Protein AF-A0A9P6JGY7-F1 (afdb_monomer_lite)

Foldseek 3Di:
DLLLLLLVLLLVLQCCVLQVCCCVPVLFHQDPLLVVLLVVLVVQLSVCVVVKPFDDDPDDDDDPVLLSNVLSNVLSVLLSVLLVVQLCCCCPVVVLPRDHPPDPDDQQSNLSSLLSSLLSSQLSLLLSLLSSDQAASVVDDIDVVSVCSSVVSSVVSLCCQCVDDPRHRHDPSVSSVVSNVSSVVSSNVSSVVSNVSSVPDDLVVVCVVDPDVVSVVVVVVVVVVVVVVVVVVVVVVVVVVVVVVVVVVVVVVVVVVVVVVVPVPDPVVVVVVVVVVPDDDDDDDDDDDDDDDDDDDDDDDDDDDDDDDDDDDDDDDDDD

Secondary structure (DSSP, 8-state):
-HHHHHHHHHHHHHHHHHHHHHHHHH-----HHHHHHHHHHHHHHHHHGGG--PPPPSSPPP--HHHHHHHHHHHHHHHHHHHHHHHHHHHHTT------TT----GGGTHHHHHHHHHHHHHHHHHHHHHT-SS-GGGSPPPHHHHHHHHHHHHHHHHHHHH--SSS----HHHHHHHHHHHHHHHHHHHHHHHHHHHH--HHHHHHHS--HHHHHHHHHHHHHHHHHHHHHHHHHHHHHHHHHHHHHHHHHHHHHHHHHTSSTTTHHHHHHHHTTS------------------------------------------

InterPro domains:
  IPR023298 P-type ATPase, transmembrane domain superfamily [SSF81665] (1-200)

Structure (mmCIF, N/CA/C/O backbone):
data_AF-A0A9P6JGY7-F1
#
_entry.id   AF-A0A9P6JGY7-F1
#
loop_
_atom_site.group_PDB
_atom_site.id
_atom_site.type_symbol
_atom_site.label_atom_id
_atom_site.label_alt_id
_atom_site.label_comp_id
_atom_site.label_asym_id
_atom_site.label_entity_id
_atom_site.label_seq_id
_atom_site.pdbx_PDB_ins_code
_atom_site.Cartn_x
_atom_site.Cartn_y
_atom_site.Cartn_z
_atom_site.occupancy
_atom_site.B_iso_or_equiv
_atom_site.auth_seq_id
_atom_site.auth_comp_id
_atom_site.auth_asym_id
_atom_site.auth_atom_id
_atom_site.pdbx_PDB_model_num
ATOM 1 N N . MET A 1 1 ? -3.546 9.947 14.043 1.00 80.12 1 MET A N 1
ATOM 2 C CA . MET A 1 1 ? -2.435 9.091 14.537 1.00 80.12 1 MET A CA 1
ATOM 3 C C . MET A 1 1 ? -2.611 7.597 14.271 1.00 80.12 1 MET A C 1
ATOM 5 O O . MET A 1 1 ? -1.693 6.989 13.738 1.00 80.12 1 MET A O 1
ATOM 9 N N . ARG A 1 2 ? -3.752 6.976 14.610 1.00 85.06 2 ARG A N 1
ATOM 10 C CA . ARG A 1 2 ? -3.951 5.526 14.411 1.00 85.06 2 ARG A CA 1
ATOM 11 C C . ARG A 1 2 ? -3.796 5.082 12.949 1.00 85.06 2 ARG A C 1
ATOM 13 O O . ARG A 1 2 ? -3.061 4.136 12.692 1.00 85.06 2 ARG A O 1
ATOM 20 N N . SER A 1 3 ? -4.442 5.777 12.015 1.00 86.06 3 SER A N 1
ATOM 21 C CA . SER A 1 3 ? -4.369 5.481 10.576 1.00 86.06 3 SER A CA 1
ATOM 22 C C . SER A 1 3 ? -2.951 5.636 10.021 1.00 86.06 3 SER A C 1
ATOM 24 O O . SER A 1 3 ? -2.454 4.749 9.336 1.00 86.06 3 SER A O 1
ATOM 26 N N . TYR A 1 4 ? -2.253 6.705 10.425 1.00 88.88 4 TYR A N 1
ATOM 27 C CA . TYR A 1 4 ? -0.839 6.925 10.109 1.00 88.88 4 TYR A CA 1
ATOM 28 C C . TYR A 1 4 ? 0.052 5.764 10.579 1.00 88.88 4 TYR A C 1
ATOM 30 O O . TYR A 1 4 ? 0.832 5.221 9.800 1.00 88.88 4 TYR A O 1
ATOM 38 N N . ALA A 1 5 ? -0.091 5.342 11.840 1.00 91.38 5 ALA A N 1
ATOM 39 C CA . ALA A 1 5 ? 0.681 4.226 12.380 1.00 91.38 5 ALA A CA 1
ATOM 40 C C . ALA A 1 5 ? 0.359 2.905 11.660 1.00 91.38 5 ALA A C 1
ATOM 42 O O . ALA A 1 5 ? 1.266 2.133 11.360 1.00 91.38 5 ALA A O 1
ATOM 43 N N . LEU A 1 6 ? -0.917 2.666 11.336 1.00 91.25 6 LEU A N 1
ATOM 44 C CA . LEU A 1 6 ? -1.338 1.483 10.589 1.00 91.25 6 LEU A CA 1
ATOM 45 C C . LEU A 1 6 ? -0.700 1.452 9.194 1.00 91.25 6 LEU A C 1
ATOM 47 O O . LEU A 1 6 ? -0.164 0.411 8.815 1.00 91.25 6 LEU A O 1
ATOM 51 N N . TYR A 1 7 ? -0.698 2.578 8.474 1.00 91.44 7 TYR A N 1
ATOM 52 C CA . TYR A 1 7 ? -0.028 2.729 7.180 1.00 91.44 7 TYR A CA 1
ATOM 53 C C . TYR A 1 7 ? 1.480 2.462 7.279 1.00 91.44 7 TYR A C 1
ATOM 55 O O . TYR A 1 7 ? 1.999 1.591 6.581 1.00 91.44 7 TYR A O 1
ATOM 63 N N . ARG A 1 8 ? 2.180 3.160 8.187 1.00 92.56 8 ARG A N 1
ATOM 64 C CA . ARG A 1 8 ? 3.643 3.062 8.324 1.00 92.56 8 ARG A CA 1
ATOM 65 C C . ARG A 1 8 ? 4.095 1.641 8.644 1.00 92.56 8 ARG A C 1
ATOM 67 O O . ARG A 1 8 ? 4.993 1.142 7.979 1.00 92.56 8 ARG A O 1
ATOM 74 N N . ILE A 1 9 ? 3.450 0.973 9.605 1.00 94.44 9 ILE A N 1
ATOM 75 C CA . ILE A 1 9 ? 3.804 -0.410 9.968 1.00 94.44 9 ILE A CA 1
ATOM 76 C C . ILE A 1 9 ? 3.476 -1.374 8.820 1.00 94.44 9 ILE A C 1
ATOM 78 O O . ILE A 1 9 ? 4.246 -2.287 8.552 1.00 94.44 9 ILE A O 1
ATOM 82 N N . THR A 1 10 ? 2.366 -1.169 8.105 1.00 94.88 10 THR A N 1
ATOM 83 C CA . THR A 1 10 ? 2.024 -2.001 6.936 1.00 94.88 10 THR A CA 1
ATOM 84 C C . THR A 1 10 ? 3.090 -1.886 5.845 1.00 94.88 10 THR A C 1
ATOM 86 O O . THR A 1 10 ? 3.546 -2.900 5.324 1.00 94.88 10 THR A O 1
ATOM 89 N N . SER A 1 11 ? 3.521 -0.660 5.527 1.00 93.00 11 SER A N 1
ATOM 90 C CA . SER A 1 11 ? 4.539 -0.393 4.504 1.00 93.00 11 SER A CA 1
ATOM 91 C C . SER A 1 11 ? 5.909 -0.965 4.884 1.00 93.00 11 SER A C 1
ATOM 93 O O . SER A 1 11 ? 6.561 -1.574 4.037 1.00 93.00 11 SER A O 1
ATOM 95 N N . THR A 1 12 ? 6.331 -0.854 6.149 1.00 95.00 12 THR A N 1
ATOM 96 C CA . THR A 1 12 ? 7.612 -1.432 6.589 1.00 95.00 12 THR A CA 1
ATOM 97 C C . THR A 1 12 ? 7.583 -2.954 6.579 1.00 95.00 12 THR A C 1
ATOM 99 O O . THR A 1 12 ? 8.507 -3.566 6.052 1.00 95.00 12 THR A O 1
ATOM 102 N N . VAL A 1 13 ? 6.516 -3.578 7.092 1.00 96.12 13 VAL A N 1
ATOM 103 C CA . VAL A 1 13 ? 6.332 -5.038 7.036 1.00 96.12 13 VAL A CA 1
ATOM 104 C C . VAL A 1 13 ? 6.363 -5.521 5.589 1.00 96.12 13 VAL A C 1
ATOM 106 O O . VAL A 1 13 ? 7.041 -6.499 5.283 1.00 96.12 13 VAL A O 1
ATOM 109 N N . HIS A 1 14 ? 5.678 -4.807 4.696 1.00 95.69 14 HIS A N 1
ATOM 110 C CA . HIS A 1 14 ? 5.667 -5.119 3.277 1.00 95.69 14 HIS A CA 1
ATOM 111 C C . HIS A 1 14 ? 7.080 -5.122 2.675 1.00 95.69 14 HIS A C 1
ATOM 113 O O . HIS A 1 14 ? 7.500 -6.138 2.120 1.00 95.69 14 HIS A O 1
ATOM 119 N N . PHE A 1 15 ? 7.825 -4.019 2.824 1.00 94.44 15 PHE A N 1
ATOM 120 C CA . PHE A 1 15 ? 9.169 -3.884 2.254 1.00 94.44 15 PHE A CA 1
ATOM 121 C C . PHE A 1 15 ? 10.133 -4.904 2.848 1.00 94.44 15 PHE A C 1
AT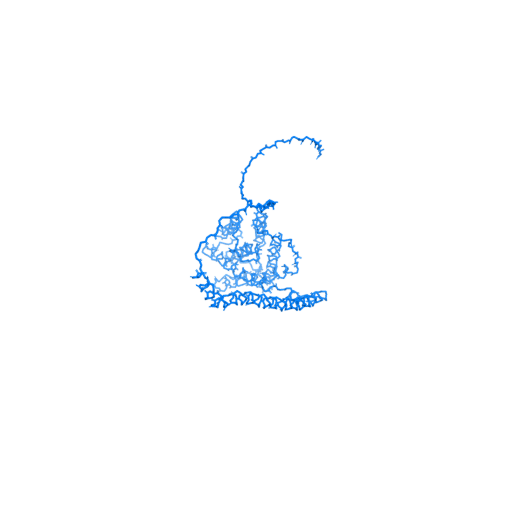OM 123 O O . PHE A 1 15 ? 10.831 -5.584 2.101 1.00 94.44 15 PHE A O 1
ATOM 130 N N . LEU A 1 16 ? 10.142 -5.056 4.174 1.00 96.19 16 LEU A N 1
ATOM 131 C CA . LEU A 1 16 ? 11.050 -5.979 4.847 1.00 96.19 16 LEU A CA 1
ATOM 132 C C . LEU A 1 16 ? 10.819 -7.418 4.391 1.00 96.19 16 LEU A C 1
ATOM 134 O O . LEU A 1 16 ? 11.767 -8.072 3.976 1.00 96.19 16 LEU A O 1
ATOM 138 N N . ILE A 1 17 ? 9.574 -7.905 4.419 1.00 97.31 17 ILE A N 1
ATOM 139 C CA . ILE A 1 17 ? 9.283 -9.298 4.057 1.00 97.31 17 ILE A CA 1
ATOM 140 C C . ILE A 1 17 ? 9.503 -9.526 2.559 1.00 97.31 17 ILE A C 1
ATOM 142 O O . ILE A 1 17 ? 10.088 -10.538 2.182 1.00 97.31 17 ILE A O 1
ATOM 146 N N . PHE A 1 18 ? 9.060 -8.598 1.702 1.00 96.69 18 PHE A N 1
ATOM 147 C CA . PHE A 1 18 ? 9.228 -8.738 0.257 1.00 96.69 18 PHE A CA 1
ATOM 148 C C . PHE A 1 18 ? 10.710 -8.783 -0.134 1.00 96.69 18 PHE A C 1
ATOM 150 O O . PHE A 1 18 ? 11.139 -9.746 -0.770 1.00 96.69 18 PHE A O 1
ATOM 157 N N . PHE A 1 19 ? 11.501 -7.788 0.287 1.00 95.12 19 PHE A N 1
ATOM 158 C CA . PHE A 1 19 ? 12.918 -7.724 -0.069 1.00 95.12 19 PHE A CA 1
ATOM 159 C C . PHE A 1 19 ? 13.733 -8.841 0.578 1.00 95.12 19 PHE A C 1
ATOM 161 O O . PHE A 1 19 ? 14.615 -9.393 -0.070 1.00 95.12 19 PHE A O 1
ATOM 168 N N . PHE A 1 20 ? 13.418 -9.224 1.817 1.00 96.00 20 PHE A N 1
ATOM 169 C CA . PHE A 1 20 ? 14.095 -10.340 2.472 1.00 96.00 20 PHE A CA 1
ATOM 170 C C . PHE A 1 20 ? 13.914 -11.648 1.693 1.00 96.00 20 PHE A C 1
ATOM 172 O O . PHE A 1 20 ? 14.893 -12.319 1.376 1.00 96.00 20 PHE A O 1
ATOM 179 N N . ILE A 1 21 ? 12.672 -11.994 1.339 1.00 96.38 21 ILE A N 1
ATOM 180 C CA . ILE A 1 21 ? 12.381 -13.245 0.631 1.00 96.38 21 ILE A CA 1
ATOM 181 C C . ILE A 1 21 ? 12.943 -13.212 -0.794 1.00 96.38 21 ILE A C 1
ATOM 183 O O . ILE A 1 21 ? 13.521 -14.204 -1.233 1.00 96.38 21 ILE A O 1
ATOM 187 N N . VAL A 1 22 ? 12.797 -12.100 -1.525 1.00 94.62 22 VAL A N 1
ATOM 188 C CA . VAL A 1 22 ? 13.234 -12.050 -2.930 1.00 94.62 22 VAL A CA 1
ATOM 189 C C . VAL A 1 22 ? 14.758 -12.122 -3.064 1.00 94.62 22 VAL A C 1
ATOM 191 O O . VAL A 1 22 ? 15.250 -12.831 -3.938 1.00 94.62 22 VAL A O 1
ATOM 194 N N . VAL A 1 23 ? 15.502 -11.494 -2.148 1.00 93.44 23 VAL A N 1
ATOM 195 C CA . VAL A 1 23 ? 16.967 -11.596 -2.112 1.00 93.44 23 VAL A CA 1
ATOM 196 C C . VAL A 1 23 ? 17.395 -13.005 -1.704 1.00 93.44 23 VAL A C 1
ATOM 198 O O . VAL A 1 23 ? 18.239 -13.597 -2.362 1.00 93.44 23 VAL A O 1
ATOM 201 N N . MET A 1 24 ? 16.790 -13.575 -0.657 1.00 94.50 24 MET A N 1
ATOM 202 C CA . MET A 1 24 ? 17.178 -14.899 -0.158 1.00 94.50 24 MET A CA 1
ATOM 203 C C . MET A 1 24 ? 16.903 -16.023 -1.169 1.00 94.50 24 MET A C 1
ATOM 205 O O . MET A 1 24 ? 17.704 -16.944 -1.292 1.00 94.50 24 MET A O 1
ATOM 209 N N . VAL A 1 25 ? 15.750 -15.989 -1.842 1.00 93.81 25 VAL A N 1
ATOM 210 C CA . VAL A 1 25 ? 15.282 -17.102 -2.686 1.00 93.81 25 VAL A CA 1
ATOM 211 C C . VAL A 1 25 ? 15.695 -16.933 -4.147 1.00 93.81 25 VAL A C 1
ATOM 213 O O . VAL A 1 25 ? 15.987 -17.928 -4.805 1.00 93.81 25 VAL A O 1
ATOM 216 N N . TYR A 1 26 ? 15.702 -15.701 -4.663 1.00 90.00 26 TYR A N 1
ATOM 217 C CA . TYR A 1 26 ? 15.915 -15.428 -6.089 1.00 90.00 26 TYR A CA 1
ATOM 218 C C . TYR A 1 26 ? 17.231 -14.704 -6.393 1.00 90.00 26 TYR A C 1
ATOM 220 O O . TYR A 1 26 ? 17.476 -14.412 -7.560 1.00 90.00 26 TYR A O 1
ATOM 228 N N . ASP A 1 27 ? 18.049 -14.392 -5.378 1.00 90.31 27 ASP A N 1
ATOM 229 C CA . ASP A 1 27 ? 19.274 -13.577 -5.501 1.00 90.31 27 ASP A CA 1
ATOM 230 C C . ASP A 1 27 ? 19.060 -12.299 -6.333 1.00 90.31 27 ASP A C 1
ATOM 232 O O . ASP A 1 27 ? 19.923 -11.831 -7.076 1.00 90.31 27 ASP A O 1
ATOM 236 N N . TRP A 1 28 ? 17.851 -11.743 -6.236 1.00 91.62 28 TRP A N 1
ATOM 237 C CA . TRP A 1 28 ? 17.433 -10.559 -6.967 1.00 91.62 28 TRP A CA 1
ATOM 238 C C . TRP A 1 28 ? 17.228 -9.417 -5.983 1.00 91.62 28 TRP A C 1
ATOM 240 O O . TRP A 1 28 ? 16.509 -9.554 -4.991 1.00 91.62 28 TRP A O 1
ATOM 250 N N . ALA A 1 29 ? 17.832 -8.269 -6.271 1.00 91.06 29 ALA A N 1
ATOM 251 C CA . ALA A 1 29 ? 17.716 -7.078 -5.446 1.00 91.06 29 ALA A CA 1
ATOM 252 C C . ALA A 1 29 ? 17.429 -5.854 -6.311 1.00 91.06 29 ALA A C 1
ATOM 254 O O . ALA A 1 29 ? 18.013 -5.675 -7.380 1.00 91.06 29 ALA A O 1
ATOM 255 N N . LEU A 1 30 ? 16.578 -4.956 -5.808 1.00 91.50 30 LEU A N 1
ATOM 256 C CA . LEU A 1 30 ? 16.459 -3.638 -6.418 1.00 91.50 30 LEU A CA 1
ATOM 257 C C . LEU A 1 30 ? 17.753 -2.836 -6.199 1.00 91.50 30 LEU A C 1
ATOM 259 O O . LEU A 1 30 ? 18.271 -2.804 -5.079 1.00 91.50 30 LEU A O 1
ATOM 263 N N . PRO A 1 31 ? 18.244 -2.116 -7.223 1.00 90.44 31 PRO A N 1
ATOM 264 C CA . PRO A 1 31 ? 19.369 -1.205 -7.074 1.00 90.44 31 PRO A CA 1
ATOM 265 C C . PRO A 1 31 ? 19.143 -0.189 -5.954 1.00 90.44 31 PRO A C 1
ATOM 267 O O . PRO A 1 31 ? 18.076 0.426 -5.870 1.00 90.44 31 PRO A O 1
ATOM 270 N N . ALA A 1 32 ? 20.190 0.093 -5.174 1.00 91.94 32 ALA A N 1
ATOM 271 C CA . ALA A 1 32 ? 20.137 1.060 -4.074 1.00 91.94 32 ALA A CA 1
ATOM 272 C C . ALA A 1 32 ? 19.596 2.438 -4.502 1.00 91.94 32 ALA A C 1
ATOM 274 O O . ALA A 1 32 ? 18.811 3.046 -3.782 1.00 91.94 32 ALA A O 1
ATOM 275 N N . ARG A 1 33 ? 19.935 2.902 -5.714 1.00 92.25 33 ARG A N 1
ATOM 276 C CA . ARG A 1 33 ? 19.411 4.158 -6.283 1.00 92.25 33 ARG A CA 1
ATOM 277 C C . ARG A 1 33 ? 17.876 4.193 -6.374 1.00 92.25 33 ARG A C 1
ATOM 279 O O . ARG A 1 33 ? 17.281 5.231 -6.108 1.00 92.25 33 ARG A O 1
ATOM 286 N N . LEU A 1 34 ? 17.236 3.068 -6.707 1.00 93.19 34 LEU A N 1
ATOM 287 C CA . LEU A 1 34 ? 15.774 2.968 -6.798 1.00 93.19 34 LEU A CA 1
ATOM 288 C C . LEU A 1 34 ? 15.145 2.868 -5.411 1.00 93.19 34 LEU A C 1
ATOM 290 O O . LEU A 1 34 ? 14.114 3.485 -5.166 1.00 93.19 34 LEU A O 1
ATOM 294 N N . LEU A 1 35 ? 15.793 2.159 -4.484 1.00 93.25 35 LEU A N 1
ATOM 295 C CA . LEU A 1 35 ? 15.357 2.099 -3.087 1.00 93.25 35 LEU A CA 1
ATOM 296 C C . LEU A 1 35 ? 15.378 3.484 -2.427 1.00 93.25 35 LEU A C 1
ATOM 298 O O . LEU A 1 35 ? 14.402 3.861 -1.786 1.00 93.25 35 LEU A O 1
ATOM 302 N N . ILE A 1 36 ? 16.437 4.275 -2.640 1.00 93.56 36 ILE A N 1
ATOM 303 C CA . ILE A 1 36 ? 16.519 5.663 -2.153 1.00 93.56 36 ILE A CA 1
ATOM 304 C C . ILE A 1 36 ? 15.363 6.496 -2.717 1.00 93.56 36 ILE A C 1
ATOM 306 O O . ILE A 1 36 ? 14.720 7.242 -1.980 1.00 93.56 36 ILE A O 1
ATOM 310 N N . LEU A 1 37 ? 15.055 6.335 -4.005 1.00 92.25 37 LEU A N 1
ATOM 311 C CA . LEU A 1 37 ? 13.959 7.056 -4.639 1.00 92.25 37 LEU A CA 1
ATOM 312 C C . LEU A 1 37 ? 12.589 6.666 -4.059 1.00 92.25 37 LEU A C 1
ATOM 314 O O . LEU A 1 37 ? 11.773 7.544 -3.784 1.00 92.25 37 LEU A O 1
ATOM 318 N N . ILE A 1 38 ? 12.355 5.374 -3.809 1.00 93.50 38 ILE A N 1
ATOM 319 C CA . ILE A 1 38 ? 11.149 4.898 -3.113 1.00 93.50 38 ILE A CA 1
ATOM 320 C C . ILE A 1 38 ? 11.063 5.526 -1.716 1.00 93.50 38 ILE A C 1
ATOM 322 O O . ILE A 1 38 ? 9.996 5.995 -1.328 1.00 93.50 38 ILE A O 1
ATOM 326 N N . CYS A 1 39 ? 12.170 5.575 -0.968 1.00 92.12 39 CYS A N 1
ATOM 327 C CA . CYS A 1 39 ? 12.202 6.183 0.363 1.00 92.12 39 CYS A CA 1
ATOM 328 C C . CYS A 1 39 ? 11.800 7.663 0.329 1.00 92.12 39 CYS A C 1
ATOM 330 O O . CYS A 1 39 ? 10.954 8.074 1.121 1.00 92.12 39 CYS A O 1
ATOM 332 N N . ILE A 1 40 ? 12.344 8.439 -0.614 1.00 92.25 40 ILE A N 1
ATOM 333 C CA . ILE A 1 40 ? 12.020 9.865 -0.771 1.00 92.25 40 ILE A CA 1
ATOM 334 C C . ILE A 1 40 ? 10.537 10.053 -1.121 1.00 92.25 40 ILE A C 1
ATOM 336 O O . ILE A 1 40 ? 9.851 10.862 -0.499 1.00 92.25 40 ILE A O 1
ATOM 340 N N . LEU A 1 41 ? 10.013 9.287 -2.084 1.00 89.56 41 LEU A N 1
ATOM 341 C CA . LEU A 1 41 ? 8.608 9.395 -2.497 1.00 89.56 41 LEU A CA 1
ATOM 342 C C . LEU A 1 41 ? 7.639 8.939 -1.396 1.00 89.56 41 LEU A C 1
ATOM 344 O O . LEU A 1 41 ? 6.558 9.511 -1.239 1.00 89.56 41 LEU A O 1
ATOM 348 N N . ASN A 1 42 ? 8.005 7.917 -0.619 1.00 89.06 42 ASN A N 1
ATOM 349 C CA . ASN A 1 42 ? 7.219 7.474 0.531 1.00 89.06 42 ASN A CA 1
ATOM 350 C C . ASN A 1 42 ? 7.175 8.552 1.615 1.00 89.06 42 ASN A C 1
ATOM 352 O O . ASN A 1 42 ? 6.104 8.833 2.151 1.00 89.06 42 ASN A O 1
ATOM 356 N N . ASP A 1 43 ? 8.306 9.196 1.901 1.00 88.25 43 ASP A N 1
ATOM 357 C CA . ASP A 1 43 ? 8.339 10.255 2.903 1.00 88.25 43 ASP A CA 1
ATOM 358 C C . ASP A 1 43 ? 7.505 11.470 2.475 1.00 88.25 43 ASP A C 1
ATOM 360 O O . ASP A 1 43 ? 6.647 11.928 3.234 1.00 88.25 43 ASP A O 1
ATOM 364 N N . LEU A 1 44 ? 7.619 11.883 1.208 1.00 86.25 44 LEU A N 1
ATOM 365 C CA . LEU A 1 44 ? 6.799 12.958 0.648 1.00 86.25 44 LEU A CA 1
ATOM 366 C C . LEU A 1 44 ? 5.299 12.674 0.791 1.00 86.25 44 LEU A C 1
ATOM 368 O O . LEU A 1 44 ? 4.553 13.534 1.250 1.00 86.25 44 LEU A O 1
ATOM 372 N N . ALA A 1 45 ? 4.854 11.458 0.471 1.00 81.50 45 ALA A N 1
ATOM 373 C CA . ALA A 1 45 ? 3.456 11.065 0.636 1.00 81.50 45 ALA A CA 1
ATOM 374 C C . ALA A 1 45 ? 2.991 11.113 2.097 1.00 81.50 45 ALA A C 1
ATOM 376 O O . ALA A 1 45 ? 1.855 11.485 2.391 1.00 81.50 45 ALA A O 1
ATOM 377 N N . THR A 1 46 ? 3.867 10.751 3.031 1.00 83.31 46 THR A N 1
ATOM 378 C CA . THR A 1 46 ? 3.507 10.726 4.447 1.00 83.31 46 THR A CA 1
ATOM 379 C C . THR A 1 46 ? 3.396 12.091 5.097 1.00 83.31 46 THR A C 1
ATOM 381 O O . THR A 1 46 ? 2.603 12.232 6.027 1.00 83.31 46 THR A O 1
ATOM 384 N N . LEU A 1 47 ? 4.112 13.098 4.589 1.00 86.94 47 LEU A N 1
ATOM 385 C CA . LEU A 1 47 ? 3.951 14.484 5.032 1.00 86.94 47 LEU A CA 1
ATOM 386 C C . LEU A 1 47 ? 2.523 14.984 4.778 1.00 86.94 47 LEU A C 1
ATOM 388 O O . LEU A 1 47 ? 1.942 15.669 5.616 1.00 86.94 47 LEU A O 1
ATOM 392 N N . VAL A 1 48 ? 1.910 14.567 3.667 1.00 85.56 48 VAL A N 1
ATOM 393 C CA . VAL A 1 48 ? 0.559 15.005 3.282 1.00 85.56 48 VAL A CA 1
ATOM 394 C C . VAL A 1 48 ? -0.529 14.413 4.181 1.00 85.56 48 VAL A C 1
ATOM 396 O O . VAL A 1 48 ? -1.592 15.012 4.316 1.00 85.56 48 VAL A O 1
ATOM 399 N N . ILE A 1 49 ? -0.270 13.288 4.864 1.00 83.12 49 ILE A N 1
ATOM 400 C CA . ILE A 1 49 ? -1.222 12.689 5.823 1.00 83.12 49 ILE A CA 1
ATOM 401 C C . ILE A 1 49 ? -1.573 13.680 6.939 1.00 83.12 49 ILE A C 1
ATOM 403 O O . ILE A 1 49 ? -2.688 13.653 7.456 1.00 83.12 49 ILE A O 1
ATOM 407 N N . ALA A 1 50 ? -0.642 14.561 7.315 1.00 79.38 50 ALA A N 1
ATOM 408 C CA . ALA A 1 50 ? -0.879 15.561 8.351 1.00 79.38 50 ALA A CA 1
ATOM 409 C C . ALA A 1 50 ? -1.934 16.606 7.948 1.00 79.38 50 ALA A C 1
ATOM 411 O O . ALA A 1 50 ? -2.575 17.186 8.819 1.00 79.38 50 ALA A O 1
ATOM 412 N N . VAL A 1 51 ? -2.123 16.825 6.644 1.00 80.94 51 VAL A N 1
ATOM 413 C CA . VAL A 1 51 ? -3.070 17.800 6.075 1.00 80.94 51 VAL A CA 1
ATOM 414 C C . VAL A 1 51 ? -4.395 17.127 5.686 1.00 80.94 51 VAL A C 1
ATOM 416 O O . VAL A 1 51 ? -5.310 17.759 5.159 1.00 80.94 51 VAL A O 1
ATOM 419 N N . ASP A 1 52 ? -4.524 15.823 5.922 1.00 81.31 52 ASP A N 1
ATOM 420 C CA . ASP A 1 52 ? -5.707 15.075 5.530 1.00 81.31 52 ASP A CA 1
ATOM 421 C C . ASP A 1 52 ? -6.869 15.263 6.517 1.00 81.31 52 ASP A C 1
ATOM 423 O O . ASP A 1 52 ? -6.704 15.193 7.737 1.00 81.31 52 ASP A O 1
ATOM 427 N N . ASN A 1 53 ? -8.075 15.453 5.979 1.00 78.00 53 ASN A N 1
ATOM 428 C CA . ASN A 1 53 ? -9.293 15.657 6.758 1.00 78.00 53 ASN A CA 1
ATOM 429 C C . ASN A 1 53 ? -9.913 14.303 7.141 1.00 78.00 53 ASN A C 1
ATOM 431 O O . ASN A 1 53 ? -10.936 13.881 6.600 1.00 78.00 53 ASN A O 1
ATOM 435 N N . ALA A 1 54 ? -9.244 13.571 8.031 1.00 71.31 54 ALA A N 1
ATOM 436 C CA . ALA A 1 54 ? -9.743 12.288 8.514 1.00 71.31 54 ALA A CA 1
ATOM 437 C C . ALA A 1 54 ? -10.911 12.475 9.500 1.00 71.31 54 ALA A C 1
ATOM 439 O O . ALA A 1 54 ? -10.880 13.365 10.349 1.00 71.31 54 ALA A O 1
ATOM 440 N N . GLN A 1 55 ? -11.915 11.589 9.430 1.00 72.12 55 GLN A N 1
ATOM 441 C CA . GLN A 1 55 ? -13.056 11.608 10.351 1.00 72.12 55 GLN A CA 1
ATOM 442 C C . GLN A 1 55 ? -12.599 11.589 11.816 1.00 72.12 55 GLN A C 1
ATOM 444 O O . GLN A 1 55 ? -11.844 10.708 12.241 1.00 72.12 55 GLN A O 1
ATOM 449 N N . LEU A 1 56 ? -13.109 12.541 12.597 1.00 71.44 56 LEU A N 1
ATOM 450 C CA . LEU A 1 56 ? -12.905 12.569 14.037 1.00 71.44 56 LEU A CA 1
ATOM 451 C C . LEU A 1 56 ? -13.860 11.588 14.724 1.00 71.44 56 LEU A C 1
ATOM 453 O O . LEU A 1 56 ? -15.043 11.507 14.400 1.00 71.44 56 LEU A O 1
ATOM 457 N N . SER A 1 57 ? -13.343 10.848 15.704 1.00 74.94 57 SER A N 1
ATOM 458 C CA . SER A 1 57 ? -14.171 9.996 16.558 1.00 74.94 57 SER A CA 1
ATOM 459 C C . SER A 1 57 ? -14.951 10.863 17.558 1.00 74.94 57 SER A C 1
ATOM 461 O O . SER A 1 57 ? -14.326 11.683 18.233 1.00 74.94 57 SER A O 1
ATOM 463 N N . PRO A 1 58 ? -16.273 10.659 17.736 1.00 78.94 58 PRO A N 1
ATOM 464 C CA . PRO A 1 58 ? -17.083 11.408 18.707 1.00 78.94 58 PRO A CA 1
ATOM 465 C C . PRO A 1 58 ? -16.742 11.070 20.169 1.00 78.94 58 PRO A C 1
ATOM 467 O O . PRO A 1 58 ? -17.135 11.775 21.095 1.00 78.94 58 PRO A O 1
ATOM 470 N N . HIS A 1 59 ? -16.009 9.978 20.393 1.00 80.69 59 HIS A N 1
ATOM 471 C CA . HIS A 1 59 ? -15.559 9.537 21.709 1.00 80.69 59 HIS A CA 1
ATOM 472 C C . HIS A 1 59 ? -14.038 9.359 21.728 1.00 80.69 59 HIS A C 1
ATOM 474 O O . HIS A 1 59 ? -13.454 9.039 20.686 1.00 80.69 59 HIS A O 1
ATOM 480 N N . PRO A 1 60 ? -13.381 9.500 22.895 1.00 80.69 60 PRO A N 1
ATOM 481 C CA . PRO A 1 60 ? -11.945 9.276 23.009 1.00 80.69 60 PRO A CA 1
ATOM 482 C C . PRO A 1 60 ? -11.584 7.857 22.548 1.00 80.69 60 PRO A C 1
ATOM 484 O O . PRO A 1 60 ? -12.060 6.864 23.112 1.00 80.69 60 PRO A O 1
ATOM 487 N N . ASP A 1 61 ? -10.753 7.757 21.504 1.00 76.06 61 ASP A N 1
ATOM 488 C CA . ASP A 1 61 ? -10.337 6.462 20.966 1.00 76.06 61 ASP A CA 1
ATOM 489 C C . ASP A 1 61 ? -9.380 5.774 21.947 1.00 76.06 61 ASP A C 1
ATOM 491 O O . ASP A 1 61 ? -8.439 6.366 22.480 1.00 76.06 61 ASP A O 1
ATOM 495 N N . LYS A 1 62 ? -9.616 4.486 22.193 1.00 80.00 62 LYS A N 1
ATOM 496 C CA . LYS A 1 62 ? -8.757 3.683 23.067 1.00 80.00 62 LYS A CA 1
ATOM 497 C C . LYS A 1 62 ? -7.637 3.111 22.219 1.00 80.00 62 LYS A C 1
ATOM 499 O O . LYS A 1 62 ? -7.897 2.321 21.311 1.00 80.00 62 LYS A O 1
ATOM 504 N N . TRP A 1 63 ? -6.389 3.432 22.549 1.00 78.25 63 TRP A N 1
ATOM 505 C CA . TRP A 1 63 ? -5.248 2.956 21.773 1.00 78.25 63 TRP A CA 1
ATOM 506 C C . TRP A 1 63 ? -5.059 1.441 21.943 1.00 78.25 63 TRP A C 1
ATOM 508 O O . TRP A 1 63 ? -4.573 0.944 22.958 1.00 78.25 63 TRP A O 1
ATOM 518 N N . ARG A 1 64 ? -5.513 0.670 20.949 1.00 83.19 64 ARG A N 1
ATOM 519 C CA . ARG A 1 64 ? -5.423 -0.798 20.921 1.00 83.19 64 ARG A CA 1
ATOM 520 C C . ARG A 1 64 ? -4.219 -1.236 20.097 1.00 83.19 64 ARG A C 1
ATOM 522 O O . ARG A 1 64 ? -4.377 -1.739 18.987 1.00 83.19 64 ARG A O 1
ATOM 529 N N . ILE A 1 65 ? -3.024 -1.080 20.663 1.00 86.44 65 ILE A N 1
ATOM 530 C CA . ILE A 1 65 ? -1.748 -1.389 19.994 1.00 86.44 65 ILE A CA 1
ATOM 531 C C . ILE A 1 65 ? -1.736 -2.812 19.419 1.00 86.44 65 ILE A C 1
ATOM 533 O O . ILE A 1 65 ? -1.385 -3.004 18.261 1.00 86.44 65 ILE A O 1
ATOM 537 N N . GLY A 1 66 ? -2.219 -3.800 20.180 1.00 85.00 66 GLY A N 1
ATOM 538 C CA . GLY A 1 66 ? -2.282 -5.186 19.705 1.00 85.00 66 GLY A CA 1
ATOM 539 C C . GLY A 1 66 ? -3.162 -5.371 18.464 1.00 85.00 66 GLY A C 1
ATOM 540 O O . GLY A 1 66 ? -2.787 -6.107 17.564 1.00 85.00 66 GLY A O 1
ATOM 541 N N . GLN A 1 67 ? -4.296 -4.667 18.380 1.00 85.56 67 GLN A N 1
ATOM 542 C CA . GLN A 1 67 ? -5.124 -4.691 17.173 1.00 85.56 67 GLN A CA 1
ATOM 543 C C . GLN A 1 67 ? -4.379 -4.046 16.008 1.00 85.56 67 GLN A C 1
ATOM 545 O O . GLN A 1 67 ? -4.323 -4.631 14.937 1.00 85.56 67 GLN A O 1
ATOM 550 N N . LEU A 1 68 ? -3.792 -2.869 16.226 1.00 89.62 68 LEU A N 1
ATOM 551 C CA . LEU A 1 68 ? -3.081 -2.130 15.189 1.00 89.62 68 LEU A CA 1
ATOM 552 C C . LEU A 1 68 ? -1.943 -2.956 14.572 1.00 89.62 68 LEU A C 1
ATOM 554 O O . LEU A 1 68 ? -1.907 -3.095 13.356 1.00 89.62 68 LEU A O 1
ATOM 558 N N . ILE A 1 69 ? -1.101 -3.585 15.397 1.00 91.25 69 ILE A N 1
ATOM 559 C CA . ILE A 1 69 ? -0.000 -4.439 14.926 1.00 91.25 69 ILE A CA 1
ATOM 560 C C . ILE A 1 69 ? -0.534 -5.630 14.125 1.00 91.25 69 ILE A C 1
ATOM 562 O O . ILE A 1 69 ? -0.043 -5.895 13.032 1.00 91.25 69 ILE A O 1
ATOM 566 N N . THR A 1 70 ? -1.555 -6.339 14.622 1.00 90.50 70 THR A N 1
ATOM 567 C CA . THR A 1 70 ? -2.108 -7.490 13.891 1.00 90.50 70 THR A CA 1
ATOM 568 C C . THR A 1 70 ? -2.724 -7.076 12.555 1.00 90.50 70 THR A C 1
ATOM 570 O O . THR A 1 70 ? -2.508 -7.766 11.563 1.00 90.50 70 THR A O 1
ATOM 573 N N . MET A 1 71 ? -3.452 -5.954 12.498 1.00 90.19 71 MET A N 1
ATOM 574 C CA . MET A 1 71 ? -4.006 -5.448 11.234 1.00 90.19 71 MET A CA 1
ATOM 575 C C . MET A 1 71 ? -2.889 -5.120 10.243 1.00 90.19 71 MET A C 1
ATOM 577 O O . MET A 1 71 ? -2.946 -5.561 9.099 1.00 90.19 71 MET A O 1
ATOM 581 N N . SER A 1 72 ? -1.862 -4.392 10.686 1.00 93.94 72 SER A N 1
ATOM 582 C CA . SER A 1 72 ? -0.738 -4.011 9.830 1.00 93.94 72 SER A CA 1
ATOM 583 C C . SER A 1 72 ? 0.064 -5.215 9.339 1.00 93.94 72 SER A C 1
ATOM 585 O O . SER A 1 72 ? 0.470 -5.234 8.183 1.00 93.94 72 SER A O 1
ATOM 587 N N . MET A 1 73 ? 0.244 -6.246 10.171 1.00 94.88 73 MET A N 1
ATOM 588 C CA . MET A 1 73 ? 0.896 -7.493 9.757 1.00 94.88 73 MET A CA 1
ATOM 589 C C . MET A 1 73 ? 0.093 -8.220 8.678 1.00 94.88 73 MET A C 1
ATOM 591 O O . MET A 1 73 ? 0.663 -8.637 7.676 1.00 94.88 73 MET A O 1
ATOM 595 N N . VAL A 1 74 ? -1.228 -8.347 8.846 1.00 94.31 74 VAL A N 1
ATOM 596 C CA . VAL A 1 74 ? -2.086 -9.007 7.848 1.00 94.31 74 VAL A CA 1
ATOM 597 C C . VAL A 1 74 ? -2.084 -8.235 6.530 1.00 94.31 74 VAL A C 1
ATOM 599 O O . VAL A 1 74 ? -1.865 -8.834 5.482 1.00 94.31 74 VAL A O 1
ATOM 602 N N . LEU A 1 75 ? -2.267 -6.912 6.570 1.00 94.44 75 LEU A N 1
ATOM 603 C CA . LEU A 1 75 ? -2.239 -6.083 5.362 1.00 94.44 75 LEU A CA 1
ATOM 604 C C . LEU A 1 75 ? -0.867 -6.105 4.685 1.00 94.44 75 LEU A C 1
ATOM 606 O O . LEU A 1 75 ? -0.804 -6.196 3.464 1.00 94.44 75 LEU A O 1
ATOM 610 N N . GLY A 1 76 ? 0.216 -6.073 5.466 1.00 95.69 76 GLY A N 1
ATOM 611 C CA . GLY A 1 76 ? 1.581 -6.143 4.952 1.00 95.69 76 GLY A CA 1
ATOM 612 C C . GLY A 1 76 ? 1.849 -7.473 4.256 1.00 95.69 76 GLY A C 1
ATOM 613 O O . GLY A 1 76 ? 2.351 -7.482 3.138 1.00 95.69 76 GLY A O 1
ATOM 614 N N . LEU A 1 77 ? 1.429 -8.590 4.859 1.00 96.62 77 LEU A N 1
ATOM 615 C CA . LEU A 1 77 ? 1.529 -9.921 4.255 1.00 96.62 77 LEU A CA 1
ATOM 616 C C . LEU A 1 77 ? 0.693 -10.045 2.977 1.00 96.62 77 LEU A C 1
ATOM 618 O O . LEU A 1 77 ? 1.185 -10.577 1.984 1.00 96.62 77 LEU A O 1
ATOM 622 N N . CYS A 1 78 ? -0.542 -9.533 2.971 1.00 96.44 78 CYS A N 1
ATOM 623 C CA . CYS A 1 78 ? -1.371 -9.506 1.767 1.00 96.44 78 CYS A CA 1
ATOM 624 C C . CYS A 1 78 ? -0.709 -8.683 0.656 1.00 96.44 78 CYS A C 1
ATOM 626 O O . CYS A 1 78 ? -0.618 -9.151 -0.475 1.00 96.44 78 CYS A O 1
ATOM 628 N N . LEU A 1 79 ? -0.196 -7.493 0.975 1.00 96.00 79 LEU A N 1
ATOM 629 C CA . LEU A 1 79 ? 0.498 -6.644 0.011 1.00 96.00 79 LEU A CA 1
ATOM 630 C C . LEU A 1 79 ? 1.777 -7.318 -0.510 1.00 96.00 79 LEU A C 1
ATOM 632 O O . LEU A 1 79 ? 2.051 -7.270 -1.704 1.00 96.00 79 LEU A O 1
ATOM 636 N N . THR A 1 80 ? 2.522 -8.025 0.343 1.00 96.88 80 THR A N 1
ATOM 637 C CA . THR A 1 80 ? 3.690 -8.816 -0.071 1.00 96.88 80 THR A CA 1
ATOM 638 C C . THR A 1 80 ? 3.312 -9.961 -1.003 1.00 96.88 80 THR A C 1
ATOM 640 O O . THR A 1 80 ? 3.975 -10.143 -2.022 1.00 96.88 80 THR A O 1
ATOM 643 N N . ALA A 1 81 ? 2.231 -10.690 -0.719 1.00 96.81 81 ALA A N 1
ATOM 644 C CA . ALA A 1 81 ? 1.731 -11.731 -1.614 1.00 96.81 81 ALA A CA 1
ATOM 645 C C . ALA A 1 81 ? 1.338 -11.159 -2.989 1.00 96.81 81 ALA A C 1
ATOM 647 O O . ALA A 1 81 ? 1.682 -11.739 -4.017 1.00 96.81 81 ALA A O 1
ATOM 648 N N . LEU A 1 82 ? 0.689 -9.991 -3.017 1.00 96.25 82 LEU A N 1
ATOM 649 C CA . LEU A 1 82 ? 0.336 -9.288 -4.254 1.00 96.25 82 LEU A CA 1
ATOM 650 C C . LEU A 1 82 ? 1.573 -8.786 -5.018 1.00 96.25 82 LEU A C 1
ATOM 652 O O . LEU A 1 82 ? 1.612 -8.875 -6.245 1.00 96.25 82 LEU A O 1
ATOM 656 N N . SER A 1 83 ? 2.617 -8.325 -4.322 1.00 96.06 83 SER A N 1
ATOM 657 C CA . SER A 1 83 ? 3.889 -7.952 -4.957 1.00 96.06 83 SER A CA 1
ATOM 658 C C . SER A 1 83 ? 4.647 -9.148 -5.519 1.00 96.06 83 SER A C 1
ATOM 660 O O . SER A 1 83 ? 5.236 -9.029 -6.589 1.00 96.06 83 SER A O 1
ATOM 662 N N . PHE A 1 84 ? 4.587 -10.315 -4.873 1.00 96.44 84 PHE A N 1
ATOM 663 C CA . PHE A 1 84 ? 5.096 -11.550 -5.473 1.00 96.44 84 PHE A CA 1
ATOM 664 C C . PHE A 1 84 ? 4.275 -11.969 -6.691 1.00 96.44 84 PHE A C 1
ATOM 666 O O . PHE A 1 84 ? 4.853 -12.320 -7.715 1.00 96.44 84 PHE A O 1
ATOM 673 N N . ALA A 1 85 ? 2.944 -11.874 -6.632 1.00 95.75 85 ALA A N 1
ATOM 674 C CA . ALA A 1 85 ? 2.097 -12.132 -7.795 1.00 95.75 85 ALA A CA 1
ATOM 675 C C . ALA A 1 85 ? 2.466 -11.212 -8.973 1.00 95.75 85 ALA A C 1
ATOM 677 O O . ALA A 1 85 ? 2.606 -11.678 -10.104 1.00 95.75 85 ALA A O 1
ATOM 678 N N . HIS A 1 86 ? 2.709 -9.928 -8.702 1.00 95.31 86 HIS A N 1
ATOM 679 C CA . HIS A 1 86 ? 3.187 -8.970 -9.696 1.00 95.31 86 HIS A CA 1
ATOM 680 C C . HIS A 1 86 ? 4.566 -9.357 -10.255 1.00 95.31 86 HIS A C 1
ATOM 682 O O . HIS A 1 86 ? 4.737 -9.439 -11.470 1.00 95.31 86 HIS A O 1
ATOM 688 N N . PHE A 1 87 ? 5.526 -9.670 -9.380 1.00 94.94 87 PHE A N 1
ATOM 689 C CA . PHE A 1 87 ? 6.864 -10.129 -9.759 1.00 94.94 87 PHE A CA 1
ATOM 690 C C . PHE A 1 87 ? 6.810 -11.347 -10.695 1.00 94.94 87 PHE A C 1
ATOM 692 O O . PHE A 1 87 ? 7.402 -11.325 -11.773 1.00 94.94 87 PHE A O 1
ATOM 699 N N . PHE A 1 88 ? 6.032 -12.378 -10.350 1.00 94.56 88 PHE A N 1
ATOM 700 C CA . PHE A 1 88 ? 5.883 -13.567 -11.193 1.00 94.56 88 PHE A CA 1
ATOM 701 C C . PHE A 1 88 ? 5.144 -13.297 -12.499 1.00 94.56 88 PHE A C 1
ATOM 703 O O . PHE A 1 88 ? 5.450 -13.940 -13.499 1.00 94.56 88 PHE A O 1
ATOM 710 N N . THR A 1 89 ? 4.189 -12.367 -12.509 1.00 94.50 89 THR A N 1
ATOM 711 C CA . THR A 1 89 ? 3.467 -11.995 -13.732 1.00 94.50 89 THR A CA 1
ATOM 712 C C . THR A 1 89 ? 4.434 -11.402 -14.753 1.00 94.50 89 THR A C 1
ATOM 714 O O . THR A 1 8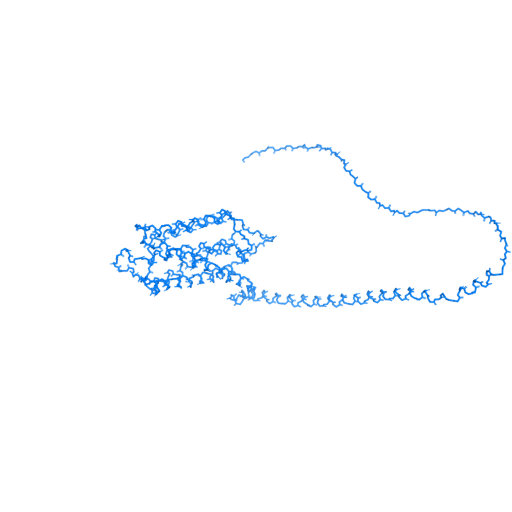9 ? 4.480 -11.851 -15.896 1.00 94.50 89 THR A O 1
ATOM 717 N N . PHE A 1 90 ? 5.271 -10.448 -14.343 1.00 92.88 90 PHE A N 1
ATOM 718 C CA . PHE A 1 90 ? 6.242 -9.830 -15.249 1.00 92.88 90 PHE A CA 1
ATOM 719 C C . PHE A 1 90 ? 7.400 -10.751 -15.621 1.00 92.88 90 PHE A C 1
ATOM 721 O O . PHE A 1 90 ? 7.847 -10.728 -16.767 1.00 92.88 90 PHE A O 1
ATOM 728 N N . TRP A 1 91 ? 7.815 -11.627 -14.709 1.00 91.62 91 TRP A N 1
ATOM 729 C CA . TRP A 1 91 ? 8.796 -12.652 -15.034 1.00 91.62 91 TRP A CA 1
ATOM 730 C C . TRP A 1 91 ? 8.255 -13.669 -16.048 1.00 91.62 91 TRP A C 1
ATOM 732 O O . TRP A 1 91 ? 8.828 -13.832 -17.122 1.00 91.62 91 TRP A O 1
ATOM 742 N N . LYS A 1 92 ? 7.137 -14.338 -15.748 1.00 91.31 92 LYS A N 1
ATOM 743 C CA . LYS A 1 92 ? 6.665 -15.489 -16.535 1.00 91.31 92 LYS A CA 1
ATOM 744 C C . LYS A 1 92 ? 5.853 -15.123 -17.772 1.00 91.31 92 LYS A C 1
ATOM 746 O O . LYS A 1 92 ? 5.889 -15.875 -18.738 1.00 91.31 92 LYS A O 1
ATOM 751 N N . HIS A 1 93 ? 5.069 -14.044 -17.748 1.00 90.69 93 HIS A N 1
ATOM 752 C CA . HIS A 1 93 ? 4.226 -13.670 -18.894 1.00 90.69 93 HIS A CA 1
ATOM 753 C C . HIS A 1 93 ? 4.876 -12.630 -19.800 1.00 90.69 93 HIS A C 1
ATOM 755 O O . HIS A 1 93 ? 4.711 -12.709 -21.012 1.00 90.69 93 HIS A O 1
ATOM 761 N N . PHE A 1 94 ? 5.618 -11.675 -19.238 1.00 88.25 94 PHE A N 1
ATOM 762 C CA . PHE A 1 94 ? 6.273 -10.623 -20.024 1.00 88.25 94 PHE A CA 1
ATOM 763 C C . PHE A 1 94 ? 7.740 -10.928 -20.359 1.00 88.25 94 PHE A C 1
ATOM 765 O O . PHE A 1 94 ? 8.344 -10.184 -21.128 1.00 88.25 94 PHE A O 1
ATOM 772 N N . GLY A 1 95 ? 8.303 -12.015 -19.818 1.00 86.44 95 GLY A N 1
ATOM 773 C CA . GLY A 1 95 ? 9.669 -12.452 -20.112 1.00 86.44 95 GLY A CA 1
ATOM 774 C C . GLY A 1 95 ? 10.753 -11.575 -19.483 1.00 86.44 95 GLY A C 1
ATOM 775 O O . GLY A 1 95 ? 11.881 -11.563 -19.963 1.00 86.44 95 GLY A O 1
ATOM 776 N N . TYR A 1 96 ? 10.431 -10.813 -18.433 1.00 88.25 96 TYR A N 1
ATOM 777 C CA . TYR A 1 96 ? 11.425 -10.028 -17.700 1.00 88.25 96 TYR A CA 1
ATOM 778 C C . TYR A 1 96 ? 12.113 -10.899 -16.662 1.00 88.25 96 TYR A C 1
ATOM 780 O O . TYR A 1 96 ? 11.662 -11.004 -15.523 1.00 88.25 96 TYR A O 1
ATOM 788 N N . GLU A 1 97 ? 13.191 -11.557 -17.078 1.00 86.06 97 GLU A N 1
ATOM 789 C CA . GLU A 1 97 ? 13.942 -12.455 -16.209 1.00 86.06 97 GLU A CA 1
ATOM 790 C C . GLU A 1 97 ? 14.561 -11.707 -15.016 1.00 86.06 97 GLU A C 1
ATOM 792 O O . GLU A 1 97 ? 15.068 -10.593 -15.172 1.00 86.06 97 GLU A O 1
ATOM 797 N N . PRO A 1 98 ? 14.514 -12.284 -13.803 1.00 85.94 98 PRO A N 1
ATOM 798 C CA . PRO A 1 98 ? 15.188 -11.725 -12.647 1.00 85.94 98 PRO A CA 1
ATOM 799 C C . PRO A 1 98 ? 16.693 -11.928 -12.791 1.00 85.94 98 PRO A C 1
ATOM 801 O O . PRO A 1 98 ? 17.196 -13.048 -12.761 1.00 85.94 98 PRO A O 1
ATOM 804 N N . LEU A 1 99 ? 17.413 -10.820 -12.938 1.00 83.12 99 LEU A N 1
ATOM 805 C CA . LEU A 1 99 ? 18.864 -10.836 -13.033 1.00 83.12 99 LEU A CA 1
ATOM 806 C C . LEU A 1 99 ? 19.494 -10.939 -11.645 1.00 83.12 99 LEU A C 1
ATOM 808 O O . LEU A 1 99 ? 19.170 -10.153 -10.753 1.00 83.12 99 LEU A O 1
ATOM 812 N N . GLN A 1 100 ? 20.403 -11.898 -11.487 1.00 81.00 100 GLN A N 1
ATOM 813 C CA . GLN A 1 100 ? 21.146 -12.086 -10.245 1.00 81.00 100 GLN A CA 1
ATOM 814 C C . GLN A 1 100 ? 22.075 -10.899 -9.993 1.00 81.00 100 GLN A C 1
ATOM 816 O O . GLN A 1 100 ? 22.647 -10.334 -10.931 1.00 81.00 100 GLN A O 1
ATOM 821 N N . VAL A 1 101 ? 22.275 -10.551 -8.721 1.00 76.00 101 VAL A N 1
ATOM 822 C CA . VAL A 1 101 ? 23.108 -9.404 -8.311 1.00 76.00 101 VAL A CA 1
ATOM 823 C C . VAL A 1 101 ? 24.547 -9.509 -8.838 1.00 76.00 101 VAL A C 1
ATOM 825 O O . VAL A 1 101 ? 25.192 -8.491 -9.087 1.00 76.00 101 VAL A O 1
ATOM 828 N N . THR A 1 102 ? 25.044 -10.729 -9.040 1.00 70.56 102 THR A N 1
ATOM 829 C CA . THR A 1 102 ? 26.415 -11.026 -9.484 1.00 70.56 102 THR A CA 1
ATOM 830 C C . THR A 1 102 ? 26.611 -10.995 -11.002 1.00 70.56 102 THR A C 1
ATOM 832 O O . THR A 1 102 ? 27.753 -10.972 -11.460 1.00 70.56 102 THR A O 1
ATOM 835 N N . THR A 1 103 ? 25.537 -10.984 -11.799 1.00 71.19 103 THR A N 1
ATOM 836 C CA . THR A 1 103 ? 25.653 -11.080 -13.261 1.00 71.19 103 THR A CA 1
ATOM 837 C C . THR A 1 103 ? 25.820 -9.697 -13.894 1.00 71.19 103 THR A C 1
ATOM 839 O O . THR A 1 103 ? 24.949 -8.834 -13.793 1.00 71.19 103 THR A O 1
ATOM 842 N N . THR A 1 104 ? 26.932 -9.484 -14.598 1.00 62.06 104 THR A N 1
ATOM 843 C CA . THR A 1 104 ? 27.188 -8.297 -15.428 1.00 62.06 104 THR A CA 1
ATOM 844 C C . THR A 1 104 ? 26.483 -8.416 -16.778 1.00 62.06 104 THR A C 1
ATOM 846 O O . THR A 1 104 ? 27.079 -8.770 -17.792 1.00 62.06 104 THR A O 1
ATOM 849 N N . THR A 1 105 ? 25.189 -8.126 -16.795 1.00 68.75 105 THR A N 1
ATOM 850 C CA . THR A 1 105 ? 24.387 -7.984 -18.019 1.00 68.75 105 THR A CA 1
ATOM 851 C C . THR A 1 105 ? 24.230 -6.525 -18.437 1.00 68.75 105 THR A C 1
ATOM 853 O O . THR A 1 105 ? 24.567 -5.589 -17.702 1.00 68.75 105 THR A O 1
ATOM 856 N N . ASN A 1 106 ? 23.708 -6.326 -19.649 1.00 77.50 106 ASN A N 1
ATOM 857 C CA . ASN A 1 106 ? 23.453 -5.000 -20.185 1.00 77.50 106 ASN A CA 1
ATOM 858 C C . ASN A 1 106 ? 22.425 -4.250 -19.336 1.00 77.50 106 ASN A C 1
ATOM 860 O O . ASN A 1 106 ? 21.478 -4.817 -18.789 1.00 77.50 106 ASN A O 1
ATOM 864 N N . TYR A 1 107 ? 22.588 -2.930 -19.283 1.00 78.12 107 TYR A N 1
ATOM 865 C CA . TYR A 1 107 ? 21.672 -2.041 -18.576 1.00 78.12 107 TYR A CA 1
ATOM 866 C C . TYR A 1 107 ? 20.210 -2.237 -19.016 1.00 78.12 107 TYR A C 1
ATOM 868 O O . TYR A 1 107 ? 19.316 -2.275 -18.176 1.00 78.12 107 TYR A O 1
ATOM 876 N N . GLU A 1 108 ? 19.983 -2.437 -20.315 1.00 78.00 108 GLU A N 1
ATOM 877 C CA . GLU A 1 108 ? 18.654 -2.576 -20.925 1.00 78.00 108 GLU A CA 1
ATOM 878 C C . GLU A 1 108 ? 17.882 -3.834 -20.502 1.00 78.00 108 GLU A C 1
ATOM 880 O O . GLU A 1 108 ? 16.652 -3.847 -20.580 1.00 78.00 108 GLU A O 1
ATOM 885 N N . ASP A 1 109 ? 18.569 -4.868 -20.010 1.00 81.00 109 ASP A N 1
ATOM 886 C CA . ASP A 1 109 ? 17.932 -6.123 -19.595 1.00 81.00 109 ASP A CA 1
ATOM 887 C C . ASP A 1 109 ? 17.291 -5.996 -18.203 1.00 81.00 109 ASP A C 1
ATOM 889 O O . ASP A 1 109 ? 16.410 -6.766 -17.824 1.00 81.00 109 ASP A O 1
ATOM 893 N N . ARG A 1 110 ? 17.632 -4.941 -17.452 1.00 86.62 110 ARG A N 1
ATOM 894 C CA . ARG A 1 110 ? 17.163 -4.690 -16.078 1.00 86.62 110 ARG A CA 1
ATOM 895 C C . ARG A 1 110 ? 15.744 -4.100 -16.003 1.00 86.62 110 ARG A C 1
ATOM 897 O O . ARG A 1 110 ? 15.392 -3.426 -15.036 1.00 86.62 110 ARG A O 1
ATOM 904 N N . LYS A 1 111 ? 14.891 -4.358 -17.001 1.00 89.88 111 LYS A N 1
ATOM 905 C CA . LYS A 1 111 ? 13.504 -3.845 -17.080 1.00 89.88 111 LYS A CA 1
ATOM 906 C C . LYS A 1 111 ? 12.621 -4.294 -15.917 1.00 89.88 111 LYS A C 1
ATOM 908 O O . LYS A 1 111 ? 11.751 -3.531 -15.491 1.00 89.88 111 LYS A O 1
ATOM 913 N N . LEU A 1 112 ? 12.871 -5.485 -15.363 1.00 92.50 112 LEU A N 1
ATOM 914 C CA . LEU A 1 112 ? 12.154 -5.972 -14.182 1.00 92.50 112 LEU A CA 1
ATOM 915 C C . LEU A 1 112 ? 12.324 -5.022 -12.989 1.00 92.50 112 LEU A C 1
ATOM 917 O O . LEU A 1 112 ? 11.376 -4.800 -12.243 1.00 92.50 112 LEU A O 1
ATOM 921 N N . GLU A 1 113 ? 13.498 -4.408 -12.830 1.00 92.88 113 GLU A N 1
ATOM 922 C CA . GLU A 1 113 ? 13.768 -3.466 -11.741 1.00 92.88 113 GLU A CA 1
ATOM 923 C C . GLU A 1 113 ? 12.943 -2.190 -11.874 1.00 92.88 113 GLU A C 1
ATOM 925 O O . GLU A 1 113 ? 12.390 -1.730 -10.880 1.00 92.88 113 GLU A O 1
ATOM 930 N N . SER A 1 114 ? 12.802 -1.650 -13.089 1.00 93.38 114 SER A N 1
ATOM 931 C CA . SER A 1 114 ? 11.957 -0.480 -13.363 1.00 93.38 114 SER A CA 1
ATOM 932 C C . SER A 1 114 ? 10.484 -0.761 -13.058 1.00 93.38 114 SER A C 1
ATOM 934 O O . SER A 1 114 ? 9.809 0.042 -12.413 1.00 93.38 114 SER A O 1
ATOM 936 N N . ILE A 1 115 ? 9.990 -1.923 -13.496 1.00 94.88 115 ILE A N 1
ATOM 937 C CA . ILE A 1 115 ? 8.609 -2.364 -13.276 1.00 94.88 115 ILE A CA 1
ATOM 938 C C . ILE A 1 115 ? 8.338 -2.600 -11.786 1.00 94.88 115 ILE A C 1
ATOM 940 O O . ILE A 1 115 ? 7.335 -2.128 -11.248 1.00 94.88 115 ILE A O 1
ATOM 944 N N . MET A 1 116 ? 9.245 -3.293 -11.098 1.00 95.31 116 MET A N 1
ATOM 945 C CA . MET A 1 116 ? 9.108 -3.560 -9.669 1.00 95.31 116 MET A CA 1
ATOM 946 C C . MET A 1 116 ? 9.281 -2.297 -8.829 1.00 95.31 116 MET A C 1
ATOM 948 O O . MET A 1 116 ? 8.577 -2.148 -7.836 1.00 95.31 116 MET A O 1
ATOM 952 N N . TYR A 1 117 ? 10.143 -1.363 -9.234 1.00 95.06 117 TYR A N 1
ATOM 953 C CA . TYR A 1 117 ? 10.222 -0.033 -8.631 1.00 95.06 117 TYR A CA 1
ATOM 954 C C . TYR A 1 117 ? 8.869 0.686 -8.705 1.00 95.06 117 TYR A C 1
ATOM 956 O O . TYR A 1 117 ? 8.369 1.149 -7.678 1.00 95.06 117 TYR A O 1
ATOM 964 N N . LEU A 1 118 ? 8.242 0.725 -9.887 1.00 95.25 118 LEU A N 1
ATOM 965 C CA . LEU A 1 118 ? 6.955 1.397 -10.076 1.00 95.25 118 LEU A CA 1
ATOM 966 C C . LEU A 1 118 ? 5.846 0.754 -9.230 1.00 95.25 118 LEU A C 1
ATOM 968 O O . LEU A 1 118 ? 5.057 1.456 -8.597 1.00 95.25 118 LEU A O 1
ATOM 972 N N . HIS A 1 119 ? 5.812 -0.577 -9.167 1.00 95.31 119 HIS A N 1
ATOM 973 C CA . HIS A 1 119 ? 4.860 -1.328 -8.346 1.00 95.31 119 HIS A CA 1
ATOM 974 C C . HIS A 1 119 ? 5.065 -1.101 -6.842 1.00 95.31 119 HIS A C 1
ATOM 976 O O . HIS A 1 119 ? 4.129 -0.741 -6.132 1.00 95.31 119 HIS A O 1
ATOM 982 N N . ILE A 1 120 ? 6.295 -1.263 -6.348 1.00 94.75 120 ILE A N 1
ATOM 983 C CA . ILE A 1 120 ? 6.625 -1.139 -4.918 1.00 94.75 120 ILE A CA 1
ATOM 984 C C . ILE A 1 120 ? 6.491 0.309 -4.435 1.00 94.75 120 ILE A C 1
ATOM 986 O O . ILE A 1 120 ? 6.165 0.530 -3.271 1.00 94.75 120 ILE A O 1
ATOM 990 N N . SER A 1 121 ? 6.693 1.292 -5.316 1.00 93.88 121 SER A N 1
ATOM 991 C CA . SER A 1 121 ? 6.356 2.687 -5.031 1.00 93.88 121 SER A CA 1
ATOM 992 C C . SER A 1 121 ? 4.835 2.878 -4.967 1.00 93.88 121 SER A C 1
ATOM 994 O O . SER A 1 121 ? 4.314 3.324 -3.950 1.00 93.88 121 SER A O 1
ATOM 996 N N . SER A 1 122 ? 4.102 2.494 -6.016 1.00 94.31 122 SER A N 1
ATOM 997 C CA . SER A 1 122 ? 2.676 2.830 -6.149 1.00 94.31 122 SER A CA 1
ATOM 998 C C . SER A 1 122 ? 1.738 2.065 -5.224 1.00 94.31 122 SER A C 1
ATOM 1000 O O . SER A 1 122 ? 0.788 2.648 -4.698 1.00 94.31 122 SER A O 1
ATOM 1002 N N . ALA A 1 123 ? 1.978 0.777 -4.982 1.00 93.12 123 ALA A N 1
ATOM 1003 C CA . ALA A 1 123 ? 1.032 -0.051 -4.245 1.00 93.12 123 ALA A CA 1
ATOM 1004 C C . ALA A 1 123 ? 0.844 0.411 -2.780 1.00 93.12 123 ALA A C 1
ATOM 1006 O O . ALA A 1 123 ? -0.303 0.634 -2.380 1.00 93.12 123 ALA A O 1
ATOM 1007 N N . PRO A 1 124 ? 1.901 0.665 -1.976 1.00 90.19 124 PRO A N 1
ATOM 1008 C CA . PRO A 1 124 ? 1.743 1.271 -0.654 1.00 90.19 124 PRO A CA 1
ATOM 1009 C C . PRO A 1 124 ? 1.115 2.665 -0.725 1.00 90.19 124 PRO A C 1
ATOM 1011 O O . PRO A 1 124 ? 0.230 2.970 0.075 1.00 90.19 124 PRO A O 1
ATOM 1014 N N . HIS A 1 125 ? 1.506 3.494 -1.700 1.00 91.69 125 HIS A N 1
ATOM 1015 C CA . HIS A 1 125 ? 0.930 4.829 -1.868 1.00 91.69 125 HIS A CA 1
ATOM 1016 C C . HIS A 1 125 ? -0.570 4.801 -2.125 1.00 91.69 125 HIS A C 1
ATOM 1018 O O . HIS A 1 125 ? -1.246 5.705 -1.664 1.00 91.69 125 HIS A O 1
ATOM 1024 N N . PHE A 1 126 ? -1.129 3.778 -2.770 1.00 92.25 126 PHE A N 1
ATOM 1025 C CA . PHE A 1 126 ? -2.585 3.653 -2.861 1.00 92.25 126 PHE A CA 1
ATOM 1026 C C . PHE A 1 126 ? -3.219 3.094 -1.583 1.00 92.25 126 PHE A C 1
ATOM 1028 O O . PHE A 1 126 ? -4.300 3.529 -1.184 1.00 92.25 126 PHE A O 1
ATOM 1035 N N . VAL A 1 127 ? -2.535 2.199 -0.865 1.00 91.19 127 VAL A N 1
ATOM 1036 C CA . VAL A 1 127 ? -2.999 1.669 0.433 1.00 91.19 127 VAL A CA 1
ATOM 1037 C C . VAL A 1 127 ? -3.215 2.781 1.469 1.00 91.19 127 VAL A C 1
ATOM 1039 O O . VAL A 1 127 ? -4.061 2.641 2.358 1.00 91.19 127 VAL A O 1
ATOM 1042 N N . ILE A 1 128 ? -2.537 3.923 1.341 1.00 90.56 128 ILE A N 1
ATOM 1043 C CA . ILE A 1 128 ? -2.770 5.104 2.186 1.00 90.56 128 ILE A CA 1
ATOM 1044 C C . ILE A 1 128 ? -4.248 5.547 2.192 1.00 90.56 128 ILE A C 1
ATOM 1046 O O . ILE A 1 128 ? -4.791 5.870 3.248 1.00 90.56 128 ILE A O 1
ATOM 1050 N N . PHE A 1 129 ? -4.932 5.476 1.042 1.00 90.06 129 PHE A N 1
ATOM 1051 C CA . PHE A 1 129 ? -6.327 5.894 0.899 1.00 90.06 129 PHE A CA 1
ATOM 1052 C C . PHE A 1 129 ? -7.262 4.964 1.677 1.00 90.06 129 PHE A C 1
ATOM 1054 O O . PHE A 1 129 ? -8.223 5.416 2.296 1.00 90.06 129 PHE A O 1
ATOM 1061 N N . SER A 1 130 ? -6.944 3.668 1.702 1.00 89.81 130 SER A N 1
ATOM 1062 C CA . SER A 1 130 ? -7.722 2.645 2.408 1.00 89.81 130 SER A CA 1
ATOM 1063 C C . SER A 1 130 ? -7.485 2.714 3.916 1.00 89.81 130 SER A C 1
ATOM 1065 O O . SER A 1 130 ? -8.416 2.636 4.721 1.00 89.81 130 SER A O 1
ATOM 1067 N N . THR A 1 131 ? -6.224 2.882 4.316 1.00 88.88 131 THR A N 1
ATOM 1068 C CA . THR A 1 131 ? -5.798 2.838 5.723 1.00 88.88 131 THR A CA 1
ATOM 1069 C C . THR A 1 131 ? -6.192 4.071 6.522 1.00 88.88 131 THR A C 1
ATOM 1071 O O . THR A 1 131 ? -6.193 4.022 7.755 1.00 88.88 131 THR A O 1
ATOM 1074 N N . ARG A 1 132 ? -6.589 5.152 5.846 1.00 88.31 132 ARG A N 1
ATOM 1075 C CA . ARG A 1 132 ? -7.124 6.347 6.489 1.00 88.31 132 ARG A CA 1
ATOM 1076 C C . ARG A 1 132 ? -8.395 6.084 7.290 1.00 88.31 132 ARG A C 1
ATOM 1078 O O . ARG A 1 132 ? -8.544 6.643 8.378 1.00 88.31 132 ARG A O 1
ATOM 1085 N N . LEU A 1 133 ? -9.282 5.245 6.762 1.00 84.75 133 LEU A N 1
ATOM 1086 C CA . LEU A 1 133 ? -10.608 4.982 7.314 1.00 84.75 133 LEU A CA 1
ATOM 1087 C C . LEU A 1 133 ? -10.693 3.570 7.895 1.00 84.75 133 LEU A C 1
ATOM 1089 O O . LEU A 1 133 ? -10.046 2.633 7.424 1.00 84.75 133 LEU A O 1
ATOM 1093 N N . THR A 1 134 ? -11.538 3.400 8.911 1.00 80.44 134 THR A N 1
ATOM 1094 C CA . THR A 1 134 ? -11.861 2.071 9.452 1.00 80.44 134 THR A CA 1
ATOM 1095 C C . THR A 1 134 ? -12.884 1.320 8.596 1.00 80.44 134 THR A C 1
ATOM 1097 O O . THR A 1 134 ? -12.818 0.093 8.534 1.00 80.44 134 THR A O 1
ATOM 1100 N N . GLY A 1 135 ? -13.809 2.046 7.956 1.00 83.88 135 GLY A N 1
ATOM 1101 C CA . GLY A 1 135 ? -14.773 1.531 6.973 1.00 83.88 135 GLY A CA 1
ATOM 1102 C C . GLY A 1 135 ? -14.206 1.545 5.555 1.00 83.88 135 GLY A C 1
ATOM 1103 O O . GLY A 1 135 ? -12.992 1.658 5.397 1.00 83.88 135 GLY A O 1
ATOM 1104 N N . TYR A 1 136 ? -15.037 1.404 4.528 1.00 87.50 136 TYR A N 1
ATOM 1105 C CA . TYR A 1 136 ? -14.550 1.388 3.142 1.00 87.50 136 TYR A CA 1
ATOM 1106 C C . TYR A 1 136 ? -13.990 2.742 2.695 1.00 87.50 136 TYR A C 1
ATOM 1108 O O . TYR A 1 136 ? -14.379 3.792 3.212 1.00 87.50 136 TYR A O 1
ATOM 1116 N N . PHE A 1 137 ? -13.102 2.738 1.698 1.00 86.12 137 PHE A N 1
ATOM 1117 C CA . PHE A 1 137 ? -12.493 3.978 1.206 1.00 86.12 137 PHE A CA 1
ATOM 1118 C C . PHE A 1 137 ? -13.516 4.964 0.608 1.00 86.12 137 PHE A C 1
ATOM 1120 O O . PHE A 1 137 ? -13.303 6.173 0.668 1.00 86.12 137 PHE A O 1
ATOM 1127 N N . TRP A 1 138 ? -14.631 4.469 0.059 1.00 85.50 138 TRP A N 1
ATOM 1128 C CA . TRP A 1 138 ? -15.695 5.285 -0.545 1.00 85.50 138 TRP A CA 1
ATOM 1129 C C . TRP A 1 138 ? -16.656 5.922 0.464 1.00 85.50 138 TRP A C 1
ATOM 1131 O O . TRP A 1 138 ? -17.443 6.779 0.080 1.00 85.50 138 TRP A O 1
ATOM 1141 N N . GLU A 1 139 ? -16.604 5.549 1.746 1.00 85.12 139 GLU A N 1
ATOM 1142 C CA . GLU A 1 139 ? -17.448 6.186 2.768 1.00 85.12 139 GLU A CA 1
ATOM 1143 C C . GLU A 1 139 ? -17.038 7.641 3.019 1.00 85.12 139 GLU A C 1
ATOM 1145 O O . GLU A 1 139 ? -17.885 8.468 3.342 1.00 85.12 139 GLU A O 1
ATOM 1150 N N . ASN A 1 140 ? -15.747 7.968 2.863 1.00 83.31 140 ASN A N 1
ATOM 1151 C CA . ASN A 1 140 ? -15.260 9.344 2.945 1.00 83.31 140 ASN A CA 1
ATOM 1152 C C . ASN A 1 140 ? -14.160 9.598 1.925 1.00 83.31 140 ASN A C 1
ATOM 1154 O O . ASN A 1 140 ? -13.040 9.085 2.037 1.00 83.31 140 ASN A O 1
ATOM 1158 N N . LEU A 1 141 ? -14.471 10.463 0.968 1.00 83.25 141 LEU A N 1
ATOM 1159 C CA . LEU A 1 141 ? -13.522 10.872 -0.050 1.00 83.25 141 LEU A CA 1
ATOM 1160 C C . LEU A 1 141 ? -12.359 11.667 0.565 1.00 83.25 141 LEU A C 1
ATOM 1162 O O . LEU A 1 141 ? -12.549 12.416 1.525 1.00 83.25 141 LEU A O 1
ATOM 1166 N N . PRO A 1 142 ? -11.132 11.477 0.048 1.00 83.94 142 PRO A N 1
ATOM 1167 C CA . PRO A 1 142 ? -9.970 12.247 0.473 1.00 83.94 142 PRO A CA 1
ATOM 1168 C C . PRO A 1 142 ? -10.136 13.734 0.216 1.00 83.94 142 PRO A C 1
ATOM 1170 O O . PRO A 1 142 ? -10.841 14.126 -0.713 1.00 83.94 142 PRO A O 1
ATOM 1173 N N . SER A 1 143 ? -9.412 14.556 0.984 1.00 86.94 143 SER A N 1
ATOM 1174 C CA . SER A 1 143 ? -9.240 15.945 0.577 1.00 86.94 143 SER A CA 1
ATOM 1175 C C . SER A 1 143 ? -8.607 15.968 -0.827 1.00 86.94 143 SER A C 1
ATOM 1177 O O . SER A 1 143 ? -7.704 15.171 -1.116 1.00 86.94 143 SER A O 1
ATOM 1179 N N . PRO A 1 144 ? -9.081 16.838 -1.736 1.00 87.44 144 PRO A N 1
ATOM 1180 C CA . PRO A 1 144 ? -8.592 16.858 -3.112 1.00 87.44 144 PRO A CA 1
ATOM 1181 C C . PRO A 1 144 ? -7.093 17.168 -3.171 1.00 87.44 144 PRO A C 1
ATOM 1183 O O . PRO A 1 144 ? -6.391 16.611 -4.008 1.00 87.44 144 PRO A O 1
ATOM 1186 N N . LEU A 1 145 ? -6.586 17.975 -2.231 1.00 89.31 145 LEU A N 1
ATOM 1187 C CA . LEU A 1 145 ? -5.157 18.241 -2.079 1.00 89.31 145 LEU A CA 1
ATOM 1188 C C . LEU A 1 145 ? -4.375 16.964 -1.744 1.00 89.31 145 LEU A C 1
ATOM 1190 O O . LEU A 1 145 ? -3.370 16.678 -2.389 1.00 89.31 145 LEU A O 1
ATOM 1194 N N . PHE A 1 146 ? -4.851 16.171 -0.778 1.00 88.94 146 PHE A N 1
ATOM 1195 C CA . PHE A 1 146 ? -4.211 14.909 -0.412 1.00 88.94 146 PHE A CA 1
ATOM 1196 C C . PHE A 1 146 ? -4.149 13.950 -1.605 1.00 88.94 146 PHE A C 1
ATOM 1198 O O . PHE A 1 146 ? -3.084 13.432 -1.936 1.00 88.94 146 PHE A O 1
ATOM 1205 N N . ALA A 1 147 ? -5.275 13.764 -2.298 1.00 90.38 147 ALA A N 1
ATOM 1206 C CA . ALA A 1 147 ? -5.330 12.901 -3.473 1.00 90.38 147 ALA A CA 1
ATOM 1207 C C . ALA A 1 147 ? -4.418 13.397 -4.605 1.00 90.38 147 ALA A C 1
ATOM 1209 O O . ALA A 1 147 ? -3.685 12.597 -5.185 1.00 90.38 147 ALA A O 1
ATOM 1210 N N . ALA A 1 148 ? -4.417 14.704 -4.883 1.00 90.94 148 ALA A N 1
ATOM 1211 C CA . ALA A 1 148 ? -3.595 15.301 -5.930 1.00 90.94 148 ALA A CA 1
ATOM 1212 C C . ALA A 1 148 ? -2.097 15.095 -5.682 1.00 90.94 148 ALA A C 1
ATOM 1214 O O . ALA A 1 148 ? -1.378 14.758 -6.619 1.00 90.94 148 ALA A O 1
ATOM 1215 N N . VAL A 1 149 ? -1.619 15.230 -4.439 1.00 90.88 149 VAL A N 1
ATOM 1216 C CA . VAL A 1 149 ? -0.194 15.017 -4.142 1.00 90.88 149 VAL A CA 1
ATOM 1217 C C . VAL A 1 149 ? 0.190 13.545 -4.285 1.00 90.88 149 VAL A C 1
ATOM 1219 O O . VAL A 1 149 ? 1.204 13.249 -4.912 1.00 90.88 149 VAL A O 1
ATOM 1222 N N . ILE A 1 150 ? -0.618 12.611 -3.772 1.00 91.19 150 ILE A N 1
ATOM 1223 C CA . ILE A 1 150 ? -0.330 11.170 -3.890 1.00 91.19 150 ILE A CA 1
ATOM 1224 C C . ILE A 1 150 ? -0.353 10.713 -5.352 1.00 91.19 150 ILE A C 1
ATOM 1226 O O . ILE A 1 150 ? 0.527 9.973 -5.785 1.00 91.19 150 ILE A O 1
ATOM 1230 N N . ILE A 1 151 ? -1.334 11.163 -6.135 1.00 92.62 151 ILE A N 1
ATOM 1231 C CA . ILE A 1 151 ? -1.385 10.868 -7.572 1.00 92.62 151 ILE A CA 1
ATOM 1232 C C . ILE A 1 151 ? -0.205 11.541 -8.282 1.00 92.62 151 ILE A C 1
ATOM 1234 O O . ILE A 1 151 ? 0.435 10.916 -9.122 1.00 92.62 151 ILE A O 1
ATOM 1238 N N . GLY A 1 152 ? 0.139 12.774 -7.906 1.00 92.50 152 GLY A N 1
ATOM 1239 C CA . GLY A 1 152 ? 1.283 13.508 -8.440 1.00 92.50 152 GLY A CA 1
ATOM 1240 C C . GLY A 1 152 ? 2.607 12.769 -8.247 1.00 92.50 152 GLY A C 1
ATOM 1241 O O . GLY A 1 152 ? 3.376 12.647 -9.200 1.00 92.50 152 GLY A O 1
ATOM 1242 N N . THR A 1 153 ? 2.858 12.191 -7.066 1.00 91.81 153 THR A N 1
ATOM 1243 C CA . THR A 1 153 ? 4.063 11.373 -6.844 1.00 91.81 153 THR A CA 1
ATOM 1244 C C . THR A 1 153 ? 4.082 10.121 -7.722 1.00 91.81 153 THR A C 1
ATOM 1246 O O . THR A 1 153 ? 5.151 9.749 -8.211 1.00 91.81 153 THR A O 1
ATOM 1249 N N . GLN A 1 154 ? 2.920 9.520 -8.012 1.00 94.25 154 GLN A N 1
ATOM 1250 C CA . GLN A 1 154 ? 2.833 8.377 -8.932 1.00 94.25 154 GLN A CA 1
ATOM 1251 C C . GLN A 1 154 ? 3.053 8.773 -10.385 1.00 94.25 154 GLN A C 1
ATOM 1253 O O . GLN A 1 154 ? 3.710 8.043 -11.120 1.00 94.25 154 GLN A O 1
ATOM 1258 N N . VAL A 1 155 ? 2.546 9.932 -10.804 1.00 93.88 155 VAL A N 1
ATOM 1259 C CA . VAL A 1 155 ? 2.796 10.463 -12.149 1.00 93.88 155 VAL A CA 1
ATOM 1260 C C . VAL A 1 155 ? 4.289 10.729 -12.337 1.00 93.88 155 VAL A C 1
ATOM 1262 O O . VAL A 1 155 ? 4.843 10.363 -13.369 1.00 93.88 155 VAL A O 1
ATOM 1265 N N . VAL A 1 156 ? 4.974 11.278 -11.330 1.00 92.81 156 VAL A N 1
ATOM 1266 C CA . VAL A 1 156 ? 6.433 11.468 -11.372 1.00 92.81 156 VAL A CA 1
ATOM 1267 C C . VAL A 1 156 ? 7.173 10.129 -11.478 1.00 92.81 156 VAL A C 1
ATOM 1269 O O . VAL A 1 156 ? 8.064 9.993 -12.318 1.00 92.81 156 VAL A O 1
ATOM 1272 N N . ALA A 1 157 ? 6.793 9.123 -10.682 1.00 93.12 157 ALA A N 1
ATOM 1273 C CA . ALA A 1 157 ? 7.386 7.785 -10.758 1.00 93.12 157 ALA A CA 1
ATOM 1274 C C . ALA A 1 157 ? 7.154 7.121 -12.130 1.00 93.12 157 ALA A C 1
ATOM 1276 O O . ALA A 1 157 ? 8.074 6.538 -12.708 1.00 93.12 157 ALA A O 1
ATOM 1277 N N . LEU A 1 158 ? 5.944 7.265 -12.682 1.00 94.50 158 LEU A N 1
ATOM 1278 C CA . LEU A 1 158 ? 5.575 6.784 -14.011 1.00 94.50 158 LEU A CA 1
ATOM 1279 C C . LEU A 1 158 ? 6.434 7.446 -15.095 1.00 94.50 158 LEU A C 1
ATOM 1281 O O . LEU A 1 158 ? 7.018 6.753 -15.926 1.00 94.50 158 LEU A O 1
ATOM 1285 N N . LEU A 1 159 ? 6.552 8.777 -15.070 1.00 93.25 159 LEU A N 1
ATOM 1286 C CA . LEU A 1 159 ? 7.356 9.527 -16.036 1.00 93.25 159 LEU A CA 1
ATOM 1287 C C . LEU A 1 159 ? 8.834 9.130 -15.977 1.00 93.25 159 LEU A C 1
ATOM 1289 O O . LEU A 1 159 ? 9.444 8.966 -17.030 1.00 93.25 159 LEU A O 1
ATOM 1293 N N . MET A 1 160 ? 9.399 8.901 -14.786 1.00 92.19 160 MET A N 1
ATOM 1294 C CA . MET A 1 160 ? 10.785 8.428 -14.667 1.00 92.19 160 MET A CA 1
ATOM 1295 C C . MET A 1 160 ? 11.016 7.089 -15.371 1.00 92.19 160 MET A C 1
ATOM 1297 O O . MET A 1 160 ? 11.991 6.937 -16.105 1.00 92.19 160 MET A O 1
ATOM 1301 N N . VAL A 1 161 ? 10.109 6.131 -15.187 1.00 93.62 161 VAL A N 1
ATOM 1302 C CA . VAL A 1 161 ? 10.224 4.791 -15.781 1.00 93.62 161 VAL A CA 1
ATOM 1303 C C . VAL A 1 161 ? 9.997 4.812 -17.299 1.00 93.62 161 VAL A C 1
ATOM 1305 O O . VAL A 1 161 ? 10.652 4.074 -18.039 1.00 93.62 161 VAL A O 1
ATOM 1308 N N . VAL A 1 162 ? 9.098 5.677 -17.776 1.00 93.75 162 VAL A N 1
ATOM 1309 C CA . VAL A 1 162 ? 8.741 5.786 -19.200 1.00 93.75 162 VAL A CA 1
ATOM 1310 C C . VAL A 1 162 ? 9.775 6.563 -20.010 1.00 93.75 162 VAL A C 1
ATOM 1312 O O . VAL A 1 162 ? 10.100 6.162 -21.129 1.00 93.75 162 VAL A O 1
ATOM 1315 N N . VAL A 1 163 ? 10.295 7.671 -19.473 1.00 91.56 163 VAL A N 1
ATOM 1316 C CA . VAL A 1 163 ? 11.387 8.419 -20.115 1.00 91.56 163 VAL A CA 1
ATOM 1317 C C . VAL A 1 163 ? 12.663 7.578 -20.090 1.00 91.56 163 VAL A C 1
ATOM 1319 O O . VAL A 1 163 ? 13.384 7.517 -21.088 1.00 91.56 163 VAL A O 1
ATOM 1322 N N . GLY A 1 164 ? 12.894 6.864 -18.984 1.00 85.75 164 GLY A N 1
ATOM 1323 C CA . GLY A 1 164 ? 14.126 6.126 -18.747 1.00 85.75 164 GLY A CA 1
ATOM 1324 C C . GLY A 1 164 ? 15.321 7.064 -18.560 1.00 85.75 164 GLY A C 1
ATOM 1325 O O . GLY A 1 164 ? 15.194 8.288 -18.510 1.00 85.75 164 GLY A O 1
ATOM 1326 N N . GLY A 1 165 ? 16.515 6.497 -18.427 1.00 84.88 165 GLY A N 1
ATOM 1327 C CA . GLY A 1 165 ? 17.747 7.277 -18.361 1.00 84.88 165 GLY A CA 1
ATOM 1328 C C . GLY A 1 165 ? 18.857 6.498 -17.683 1.00 84.88 165 GLY A C 1
ATOM 1329 O O . GLY A 1 165 ? 18.945 5.291 -17.833 1.00 84.88 165 GLY A O 1
ATOM 1330 N N . LYS A 1 166 ? 19.695 7.184 -16.900 1.00 82.25 166 LYS A N 1
ATOM 1331 C CA . LYS A 1 166 ? 20.740 6.530 -16.089 1.00 82.25 166 LYS A CA 1
ATOM 1332 C C . LYS A 1 166 ? 20.172 5.813 -14.854 1.00 82.25 166 LYS A C 1
ATOM 1334 O O . LYS A 1 166 ? 20.806 4.914 -14.304 1.00 82.25 166 LYS A O 1
ATOM 1339 N N . LEU A 1 167 ? 18.980 6.211 -14.400 1.00 81.38 167 LEU A N 1
ATOM 1340 C CA . LEU A 1 167 ? 18.338 5.696 -13.185 1.00 81.38 167 LEU A CA 1
ATOM 1341 C C . LEU A 1 167 ? 17.646 4.349 -13.425 1.00 81.38 167 LEU A C 1
ATOM 1343 O O . LEU A 1 167 ? 17.952 3.376 -12.731 1.00 81.38 167 LEU A O 1
ATOM 1347 N N . THR A 1 168 ? 16.775 4.287 -14.429 1.00 87.00 168 THR A N 1
ATOM 1348 C CA . THR A 1 168 ? 15.990 3.103 -14.798 1.00 87.00 168 THR A CA 1
ATOM 1349 C C . THR A 1 168 ? 16.049 2.835 -16.304 1.00 87.00 168 THR A C 1
ATOM 1351 O O . THR A 1 168 ? 15.891 3.783 -17.084 1.00 87.00 168 THR A O 1
ATOM 1354 N N . PRO A 1 169 ? 16.180 1.563 -16.723 1.00 89.06 169 PRO A N 1
ATOM 1355 C CA . PRO A 1 169 ? 15.941 1.161 -18.104 1.00 89.06 169 PRO A CA 1
ATOM 1356 C C . PRO A 1 169 ? 14.552 1.583 -18.564 1.00 89.06 169 PRO A C 1
ATOM 1358 O O . PRO A 1 169 ? 13.597 1.576 -17.775 1.00 89.06 169 PRO A O 1
ATOM 1361 N N . ARG A 1 170 ? 14.447 1.936 -19.844 1.00 91.62 170 ARG A N 1
ATOM 1362 C CA . ARG A 1 170 ? 13.208 2.444 -20.427 1.00 91.62 170 ARG A CA 1
ATOM 1363 C C . ARG A 1 170 ? 12.163 1.336 -20.533 1.00 91.62 170 ARG A C 1
ATOM 1365 O O . ARG A 1 170 ? 12.400 0.288 -21.136 1.00 91.62 170 ARG A O 1
ATOM 1372 N N . VAL A 1 171 ? 10.976 1.610 -20.002 1.00 92.50 171 VAL A N 1
ATOM 1373 C CA . VAL A 1 171 ? 9.803 0.731 -20.096 1.00 92.50 171 VAL A CA 1
ATOM 1374 C C . VAL A 1 171 ? 8.758 1.381 -21.008 1.00 92.50 171 VAL A C 1
ATOM 1376 O O . VAL A 1 171 ? 8.559 2.597 -20.942 1.00 92.50 171 VAL A O 1
ATOM 1379 N N . PRO A 1 172 ? 8.069 0.619 -21.876 1.00 92.56 172 PRO A N 1
ATOM 1380 C CA . PRO A 1 172 ? 7.005 1.171 -22.706 1.00 92.56 172 PRO A CA 1
ATOM 1381 C C . PRO A 1 172 ? 5.856 1.716 -21.848 1.00 92.56 172 PRO A C 1
ATOM 1383 O O . PRO A 1 172 ? 5.421 1.085 -20.882 1.00 92.56 172 PRO A O 1
ATOM 1386 N N . PHE A 1 173 ? 5.319 2.872 -22.249 1.00 93.38 173 PHE A N 1
ATOM 1387 C CA . PHE A 1 173 ? 4.250 3.574 -21.529 1.00 93.38 173 PHE A CA 1
ATOM 1388 C C . PHE A 1 173 ? 3.053 2.673 -21.203 1.00 93.38 173 PHE A C 1
ATOM 1390 O O . PHE A 1 173 ? 2.558 2.697 -20.080 1.00 93.38 173 PHE A O 1
ATOM 1397 N N . THR A 1 174 ? 2.638 1.826 -22.149 1.00 94.06 174 THR A N 1
ATOM 1398 C CA . THR A 1 174 ? 1.513 0.900 -21.969 1.00 94.06 174 THR A CA 1
ATOM 1399 C C . THR A 1 174 ? 1.711 -0.018 -20.767 1.00 94.06 174 THR A C 1
ATOM 1401 O O . THR A 1 174 ? 0.798 -0.183 -19.967 1.00 94.06 174 THR A O 1
ATOM 1404 N N . GLN A 1 175 ? 2.906 -0.586 -20.593 1.00 93.38 175 GLN A N 1
ATOM 1405 C CA . GLN A 1 175 ? 3.177 -1.473 -19.461 1.00 93.38 175 GLN A CA 1
ATOM 1406 C C . GLN A 1 175 ? 3.255 -0.704 -18.149 1.00 93.38 175 GLN A C 1
ATOM 1408 O O . GLN A 1 175 ? 2.722 -1.161 -17.145 1.00 93.38 175 GLN A O 1
ATOM 1413 N N . ALA A 1 176 ? 3.874 0.476 -18.160 1.00 94.31 176 ALA A N 1
ATOM 1414 C CA . ALA A 1 176 ? 3.955 1.319 -16.977 1.00 94.31 176 ALA A CA 1
ATOM 1415 C C . ALA A 1 176 ? 2.549 1.743 -16.494 1.00 94.31 176 ALA A C 1
ATOM 1417 O O . ALA A 1 176 ? 2.253 1.694 -15.301 1.00 94.31 176 ALA A O 1
ATOM 1418 N N . LEU A 1 177 ? 1.642 2.064 -17.425 1.00 94.94 177 LEU A N 1
ATOM 1419 C CA . LEU A 1 177 ? 0.237 2.334 -17.120 1.00 94.94 177 LEU A CA 1
ATOM 1420 C C . LEU A 1 177 ? -0.488 1.087 -16.591 1.00 94.94 177 LEU A C 1
ATOM 1422 O O . LEU A 1 177 ? -1.244 1.187 -15.628 1.00 94.94 177 LEU A O 1
ATOM 1426 N N . VAL A 1 178 ? -0.238 -0.091 -17.173 1.00 94.94 178 VAL A N 1
ATOM 1427 C CA . VAL A 1 178 ? -0.798 -1.365 -16.686 1.00 94.94 178 VAL A CA 1
ATOM 1428 C C . VAL A 1 178 ? -0.375 -1.643 -15.244 1.00 94.94 178 VAL A C 1
ATOM 1430 O O . VAL A 1 178 ? -1.227 -2.014 -14.442 1.00 94.94 178 VAL A O 1
ATOM 1433 N N . VAL A 1 179 ? 0.889 -1.404 -14.878 1.00 95.19 179 VAL A N 1
ATOM 1434 C CA . VAL A 1 179 ? 1.355 -1.528 -13.483 1.00 95.19 179 VAL A CA 1
ATOM 1435 C C . VAL A 1 179 ? 0.542 -0.622 -12.560 1.00 95.19 179 VAL A C 1
ATOM 1437 O O . VAL A 1 179 ? 0.048 -1.076 -11.532 1.00 95.19 179 VAL A O 1
ATOM 1440 N N . LEU A 1 180 ? 0.330 0.640 -12.948 1.00 94.56 180 LEU A N 1
ATOM 1441 C CA . LEU A 1 180 ? -0.459 1.583 -12.154 1.00 94.56 180 LEU A CA 1
ATOM 1442 C C . LEU A 1 180 ? -1.912 1.109 -11.967 1.00 94.56 180 LEU A C 1
ATOM 1444 O O . LEU A 1 180 ? -2.455 1.188 -10.865 1.00 94.56 180 LEU A O 1
ATOM 1448 N N . LEU A 1 181 ? -2.529 0.580 -13.028 1.00 94.88 181 LEU A N 1
ATOM 1449 C CA . LEU A 1 181 ? -3.881 0.018 -12.979 1.00 94.88 181 LEU A CA 1
ATOM 1450 C C . LEU A 1 181 ? -3.950 -1.235 -12.096 1.00 94.88 181 LEU A C 1
ATOM 1452 O O . LEU A 1 181 ? -4.884 -1.370 -11.307 1.00 94.88 181 LEU A O 1
ATOM 1456 N N . ILE A 1 182 ? -2.955 -2.124 -12.170 1.00 94.50 182 ILE A N 1
ATOM 1457 C CA . ILE A 1 182 ? -2.854 -3.294 -11.287 1.00 94.50 182 ILE A CA 1
ATOM 1458 C C . ILE A 1 182 ? -2.755 -2.845 -9.825 1.00 94.50 182 ILE A C 1
ATOM 1460 O O . ILE A 1 182 ? -3.470 -3.374 -8.972 1.00 94.50 182 ILE A O 1
ATOM 1464 N N . SER A 1 183 ? -1.945 -1.827 -9.528 1.00 94.56 183 SER A N 1
ATOM 1465 C CA . SER A 1 183 ? -1.833 -1.270 -8.177 1.00 94.56 183 SER A CA 1
ATOM 1466 C C . SER A 1 183 ? -3.164 -0.698 -7.665 1.00 94.56 183 SER A C 1
ATOM 1468 O O . SER A 1 183 ? -3.487 -0.878 -6.489 1.00 94.56 183 SER A O 1
ATOM 1470 N N . LEU A 1 184 ? -3.980 -0.076 -8.527 1.00 93.62 184 LEU A N 1
ATOM 1471 C CA . LEU A 1 184 ? -5.339 0.357 -8.167 1.00 93.62 184 LEU A CA 1
ATOM 1472 C C . LEU A 1 184 ? -6.265 -0.829 -7.858 1.00 93.62 184 LEU A C 1
ATOM 1474 O O . LEU A 1 184 ? -7.011 -0.783 -6.880 1.00 93.62 184 LEU A O 1
ATOM 1478 N N . VAL A 1 185 ? -6.195 -1.913 -8.637 1.00 95.12 185 VAL A N 1
ATOM 1479 C CA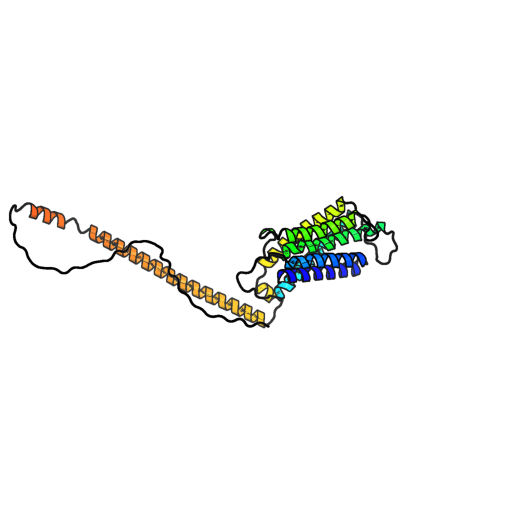 . VAL A 1 185 ? -6.961 -3.142 -8.361 1.00 95.12 185 VAL A CA 1
ATOM 1480 C C . VAL A 1 185 ? -6.559 -3.736 -7.009 1.00 95.12 185 VAL A C 1
ATOM 1482 O O . VAL A 1 185 ? -7.417 -4.067 -6.190 1.00 95.12 185 VAL A O 1
ATOM 1485 N N . TYR A 1 186 ? -5.259 -3.827 -6.734 1.00 94.31 186 TYR A N 1
ATOM 1486 C CA . TYR A 1 186 ? -4.743 -4.325 -5.459 1.00 94.31 186 TYR A CA 1
ATOM 1487 C C . TYR A 1 186 ? -5.169 -3.465 -4.275 1.00 94.31 186 TYR A C 1
ATOM 1489 O O . TYR A 1 186 ? -5.516 -4.003 -3.224 1.00 94.31 186 TYR A O 1
ATOM 1497 N N . PHE A 1 187 ? -5.202 -2.146 -4.448 1.00 93.56 187 PHE A N 1
ATOM 1498 C CA . PHE A 1 187 ? -5.743 -1.228 -3.454 1.00 93.56 187 PHE A CA 1
ATOM 1499 C C . PHE A 1 187 ? -7.200 -1.557 -3.098 1.00 93.56 187 PHE A C 1
ATOM 1501 O O . PHE A 1 187 ? -7.519 -1.669 -1.913 1.00 93.56 187 PHE A O 1
ATOM 1508 N N . VAL A 1 188 ? -8.065 -1.781 -4.093 1.00 93.81 188 VAL A N 1
ATOM 1509 C CA . VAL A 1 188 ? -9.473 -2.144 -3.853 1.00 93.81 188 VAL A CA 1
ATOM 1510 C C . VAL A 1 188 ? -9.578 -3.487 -3.126 1.00 93.81 188 VAL A C 1
ATOM 1512 O O . VAL A 1 188 ? -10.317 -3.605 -2.148 1.00 93.81 188 VAL A O 1
ATOM 1515 N N . LEU A 1 189 ? -8.804 -4.493 -3.548 1.00 94.19 189 LEU A N 1
ATOM 1516 C CA . LEU A 1 189 ? -8.773 -5.801 -2.884 1.00 94.19 189 LEU A CA 1
ATOM 1517 C C . LEU A 1 189 ? -8.333 -5.688 -1.417 1.00 94.19 189 LEU A C 1
ATOM 1519 O O . LEU A 1 189 ? -8.947 -6.287 -0.531 1.00 94.19 189 LEU A O 1
ATOM 1523 N N . LEU A 1 190 ? -7.296 -4.897 -1.142 1.00 93.56 190 LEU A N 1
ATOM 1524 C CA . LEU A 1 190 ? -6.805 -4.669 0.215 1.00 93.56 190 LEU A CA 1
ATOM 1525 C C . LEU A 1 190 ? -7.805 -3.898 1.071 1.00 93.56 190 LEU A C 1
ATOM 1527 O O . LEU A 1 190 ? -7.910 -4.195 2.262 1.00 93.56 190 LEU A O 1
ATOM 1531 N N . ASP A 1 191 ? -8.576 -2.973 0.496 1.00 93.69 191 ASP A N 1
ATOM 1532 C CA . ASP A 1 191 ? -9.633 -2.288 1.238 1.00 93.69 191 ASP A CA 1
ATOM 1533 C C . ASP A 1 191 ? -10.731 -3.259 1.685 1.00 93.69 191 ASP A C 1
ATOM 1535 O O . ASP A 1 191 ? -11.127 -3.250 2.852 1.00 93.69 191 ASP A O 1
ATOM 1539 N N . VAL A 1 192 ? -11.142 -4.184 0.811 1.00 93.12 192 VAL A N 1
ATOM 1540 C CA . VAL A 1 192 ? -12.098 -5.245 1.162 1.00 93.12 192 VAL A CA 1
ATOM 1541 C C . VAL A 1 192 ? -11.549 -6.134 2.281 1.00 93.12 192 VAL A C 1
ATOM 1543 O O . VAL A 1 192 ? -12.241 -6.379 3.275 1.00 93.12 192 VAL A O 1
ATOM 1546 N N . VAL A 1 193 ? -10.294 -6.584 2.170 1.00 91.88 193 VAL A N 1
ATOM 1547 C CA . VAL A 1 193 ? -9.640 -7.397 3.212 1.00 91.88 193 VAL A CA 1
ATOM 1548 C C . VAL A 1 193 ? -9.593 -6.637 4.536 1.00 91.88 193 VAL A C 1
ATOM 1550 O O . VAL A 1 193 ? -9.973 -7.183 5.575 1.00 91.88 193 VAL A O 1
ATOM 1553 N N . LYS A 1 194 ? -9.188 -5.364 4.507 1.00 92.88 194 LYS A N 1
ATOM 1554 C CA . LYS A 1 194 ? -9.115 -4.490 5.680 1.00 92.88 194 LYS A CA 1
ATOM 1555 C C . LYS A 1 194 ? -10.475 -4.354 6.362 1.00 92.88 194 LYS A C 1
ATOM 1557 O O . LYS A 1 194 ? -10.571 -4.563 7.572 1.00 92.88 194 LYS A O 1
ATOM 1562 N N . VAL A 1 195 ? -11.532 -4.022 5.618 1.00 90.62 195 VAL A N 1
ATOM 1563 C CA . VAL A 1 195 ? -12.877 -3.841 6.189 1.00 90.62 195 VAL A CA 1
ATOM 1564 C C . VAL A 1 195 ? -13.412 -5.154 6.748 1.00 90.62 195 VAL A C 1
ATOM 1566 O O . VAL A 1 195 ? -13.945 -5.190 7.861 1.00 90.62 195 VAL A O 1
ATOM 1569 N N . GLN A 1 196 ? -13.216 -6.262 6.033 1.00 89.44 196 GLN A N 1
ATOM 1570 C CA . GLN A 1 196 ? -13.644 -7.572 6.506 1.00 89.44 196 GLN A CA 1
ATOM 1571 C C . GLN A 1 196 ? -12.928 -7.973 7.800 1.00 89.44 196 GLN A C 1
ATOM 1573 O O . GLN A 1 196 ? -13.546 -8.576 8.688 1.00 89.44 196 GLN A O 1
ATOM 1578 N N . LEU A 1 197 ? -11.651 -7.613 7.916 1.00 87.56 197 LEU A N 1
ATOM 1579 C CA . LEU A 1 197 ? -10.838 -7.832 9.099 1.00 87.56 197 LEU A CA 1
ATOM 1580 C C . LEU A 1 197 ? -11.314 -6.957 10.267 1.00 87.56 197 LEU A C 1
ATOM 1582 O O . LEU A 1 197 ? -11.532 -7.489 11.354 1.00 87.56 197 LEU A O 1
ATOM 1586 N N . PHE A 1 198 ? -11.593 -5.667 10.042 1.00 85.19 198 PHE A N 1
ATOM 1587 C CA . PHE A 1 198 ? -12.179 -4.785 11.059 1.00 85.19 198 PHE A CA 1
ATOM 1588 C C . PHE A 1 198 ? -13.550 -5.268 11.541 1.00 85.19 198 PHE A C 1
ATOM 1590 O O . PHE A 1 198 ? -13.794 -5.282 12.747 1.00 85.19 198 PHE A O 1
ATOM 1597 N N . LYS A 1 199 ? -14.420 -5.725 10.631 1.00 83.44 199 LYS A N 1
ATOM 1598 C CA . LYS A 1 199 ? -15.763 -6.228 10.963 1.00 83.44 199 LYS A CA 1
ATOM 1599 C C . LYS A 1 199 ? -15.721 -7.538 11.753 1.00 83.44 199 LYS A C 1
ATOM 1601 O O . LYS A 1 199 ? -16.529 -7.737 12.655 1.00 83.44 199 LYS A O 1
ATOM 1606 N N . ARG A 1 200 ? -14.782 -8.436 11.434 1.00 80.56 200 ARG A N 1
ATOM 1607 C CA . ARG A 1 200 ? -14.590 -9.707 12.163 1.00 80.56 200 ARG A CA 1
ATOM 1608 C C . ARG A 1 200 ? -13.812 -9.533 13.465 1.00 80.56 200 ARG A C 1
ATOM 1610 O O . ARG A 1 200 ? -13.835 -10.434 14.300 1.00 80.56 200 ARG A O 1
ATOM 1617 N N . TRP A 1 201 ? -13.128 -8.408 13.662 1.00 74.38 201 TRP A N 1
ATOM 1618 C CA . TRP A 1 201 ? -12.293 -8.189 14.835 1.00 74.38 201 TRP A CA 1
ATOM 1619 C C . TRP A 1 201 ? -13.124 -8.009 16.111 1.00 74.38 201 TRP A C 1
ATOM 1621 O O . TRP A 1 201 ? -13.546 -6.911 16.475 1.00 74.38 201 TRP A O 1
ATOM 1631 N N . SER A 1 202 ? -13.309 -9.100 16.849 1.00 68.69 202 SER A N 1
ATOM 1632 C CA . SER A 1 202 ? -13.887 -9.088 18.189 1.00 68.69 202 SER A CA 1
ATOM 1633 C C . SER A 1 202 ? -12.790 -9.146 19.260 1.00 68.69 202 SER A C 1
ATOM 1635 O O . SER A 1 202 ? -11.701 -9.682 19.053 1.00 68.69 202 SER A O 1
ATOM 1637 N N . PHE A 1 203 ? -13.079 -8.625 20.459 1.00 63.28 203 PHE A N 1
ATOM 1638 C CA . PHE A 1 203 ? -12.189 -8.783 21.623 1.00 63.28 203 PHE A CA 1
ATOM 1639 C C . PHE A 1 203 ? -11.902 -10.266 21.931 1.00 63.28 203 PHE A C 1
ATOM 1641 O O . PHE A 1 203 ? -10.853 -10.598 22.476 1.00 63.28 203 PHE A O 1
ATOM 1648 N N . GLU A 1 204 ? -12.820 -11.153 21.546 1.00 61.56 204 GLU A N 1
ATOM 1649 C CA . GLU A 1 204 ? -12.669 -12.602 21.640 1.00 61.56 204 GLU A CA 1
ATOM 1650 C C . GLU A 1 204 ? -11.584 -13.131 20.693 1.00 61.56 204 GLU A C 1
ATOM 1652 O O . GLU A 1 204 ? -10.752 -13.929 21.119 1.00 61.56 204 GLU A O 1
ATOM 1657 N N . LEU A 1 205 ? -11.492 -12.604 19.466 1.00 62.31 205 LEU A N 1
ATOM 1658 C CA . LEU A 1 205 ? -10.393 -12.913 18.546 1.00 62.31 205 LEU A CA 1
ATOM 1659 C C . LEU A 1 205 ? -9.037 -12.466 19.109 1.00 62.31 205 LEU A C 1
ATOM 1661 O O . LEU A 1 205 ? -8.069 -13.222 19.069 1.00 62.31 205 LEU A O 1
ATOM 1665 N N . THR A 1 206 ? -8.970 -11.274 19.708 1.00 65.12 206 THR A N 1
ATOM 1666 C CA . THR A 1 206 ? -7.740 -10.783 20.356 1.00 65.12 206 THR A CA 1
ATOM 1667 C C . THR A 1 206 ? -7.325 -11.651 21.550 1.00 65.12 206 THR A C 1
ATOM 1669 O O . THR A 1 206 ? -6.136 -11.894 21.755 1.00 65.12 206 THR A O 1
ATOM 1672 N N . ALA A 1 207 ? -8.290 -12.115 22.349 1.00 60.72 207 ALA A N 1
ATOM 1673 C CA . ALA A 1 207 ? -8.038 -12.998 23.486 1.00 60.72 207 ALA A CA 1
ATOM 1674 C C . ALA A 1 207 ? -7.631 -14.419 23.056 1.00 60.72 207 ALA A C 1
ATOM 1676 O O . ALA A 1 207 ? -6.902 -15.083 23.790 1.00 60.72 207 ALA A O 1
ATOM 1677 N N . ARG A 1 208 ? -8.070 -14.866 21.872 1.00 65.88 208 ARG A N 1
ATOM 167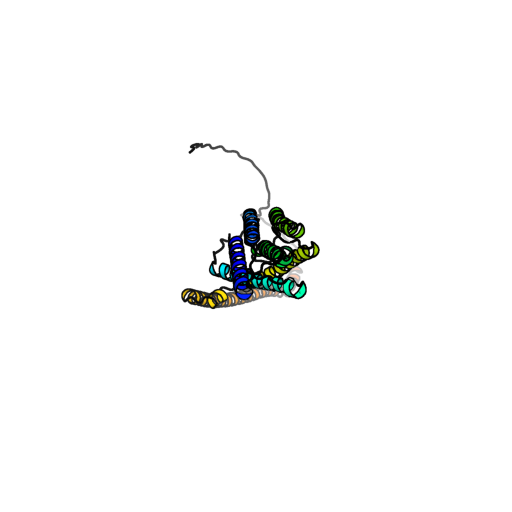8 C CA . ARG A 1 208 ? -7.703 -16.162 21.288 1.00 65.88 208 ARG A CA 1
ATOM 1679 C C . ARG A 1 208 ? -6.315 -16.145 20.642 1.00 65.88 208 ARG A C 1
ATOM 1681 O O . ARG A 1 208 ? -5.562 -17.087 20.847 1.00 65.88 208 ARG A O 1
ATOM 1688 N N . LEU A 1 209 ? -5.975 -15.086 19.901 1.00 66.19 209 LEU A N 1
ATOM 1689 C CA . LEU A 1 209 ? -4.686 -14.955 19.205 1.00 66.19 209 LEU A CA 1
ATOM 1690 C C . LEU A 1 209 ? -3.509 -14.729 20.161 1.00 66.19 209 LEU A C 1
ATOM 1692 O O . LEU A 1 209 ? -2.430 -15.263 19.942 1.00 66.19 209 LEU A O 1
ATOM 1696 N N . VAL A 1 210 ? -3.708 -13.943 21.223 1.00 68.12 210 VAL A N 1
ATOM 1697 C CA . VAL A 1 210 ? -2.668 -13.678 22.229 1.00 68.12 210 VAL A CA 1
ATOM 1698 C C . VAL A 1 210 ? -3.259 -13.930 23.619 1.00 68.12 210 VAL A C 1
ATOM 1700 O O . VAL A 1 210 ? -3.759 -12.991 24.264 1.00 68.12 210 VAL A O 1
ATOM 1703 N N . PRO A 1 211 ? -3.257 -15.198 24.073 1.00 69.19 211 PRO A N 1
ATOM 1704 C CA . PRO A 1 211 ? -3.888 -15.599 25.318 1.00 69.19 211 PRO A CA 1
ATOM 1705 C C . PRO A 1 211 ? -3.012 -15.220 26.514 1.00 69.19 211 PRO A C 1
ATOM 1707 O O . PRO A 1 211 ? -2.195 -16.003 26.978 1.00 69.19 211 PRO A O 1
ATOM 1710 N N . THR A 1 212 ? -3.217 -14.024 27.061 1.00 76.50 212 THR A N 1
ATOM 1711 C CA . THR A 1 212 ? -2.684 -13.670 28.384 1.00 76.50 212 THR A CA 1
ATOM 1712 C C . THR A 1 212 ? -3.712 -13.972 29.479 1.00 76.50 212 THR A C 1
ATOM 1714 O O . THR A 1 212 ? -4.915 -13.782 29.254 1.00 76.50 212 THR A O 1
ATOM 1717 N N . PRO A 1 213 ? -3.285 -14.398 30.684 1.00 70.69 213 PRO A N 1
ATOM 1718 C CA . PRO A 1 213 ? -4.199 -14.756 31.775 1.00 70.69 213 PRO A CA 1
ATOM 1719 C C . PRO A 1 213 ? -5.134 -13.595 32.150 1.00 70.69 213 PRO A C 1
ATOM 1721 O O . PRO A 1 213 ? -6.337 -13.783 32.327 1.00 70.69 213 PRO A O 1
ATOM 1724 N N . ALA A 1 214 ? -4.627 -12.359 32.128 1.00 75.25 214 ALA A N 1
ATOM 1725 C CA . ALA A 1 214 ? -5.428 -11.157 32.351 1.00 75.25 214 ALA A CA 1
ATOM 1726 C C . ALA A 1 214 ? -6.511 -10.925 31.274 1.00 75.25 214 ALA A C 1
ATOM 1728 O O . ALA A 1 214 ? -7.596 -10.430 31.585 1.00 75.25 214 ALA A O 1
ATOM 1729 N N . ARG A 1 215 ? -6.250 -11.271 30.002 1.00 75.00 215 ARG A N 1
ATOM 1730 C CA . ARG A 1 215 ? -7.238 -11.142 28.912 1.00 75.00 215 ARG A CA 1
ATOM 1731 C C . ARG A 1 215 ? -8.299 -12.231 28.975 1.00 75.00 215 ARG A C 1
ATOM 1733 O O . ARG A 1 215 ? -9.458 -11.918 28.720 1.00 75.00 215 ARG A O 1
ATOM 1740 N N . ARG A 1 216 ? -7.929 -13.460 29.353 1.00 73.38 216 ARG A N 1
ATOM 1741 C CA . ARG A 1 216 ? -8.884 -14.554 29.596 1.00 73.38 216 ARG A CA 1
ATOM 1742 C C . ARG A 1 216 ? -9.845 -14.194 30.727 1.00 73.38 216 ARG A C 1
ATOM 1744 O O . ARG A 1 216 ? -11.050 -14.195 30.500 1.00 73.38 216 ARG A O 1
ATOM 1751 N N . ARG A 1 217 ? -9.321 -13.716 31.862 1.00 78.56 217 ARG A N 1
ATOM 1752 C CA . ARG A 1 217 ? -10.140 -13.232 32.985 1.00 78.56 217 ARG A CA 1
ATOM 1753 C C . ARG A 1 217 ? -11.089 -12.104 32.567 1.00 78.56 217 ARG A C 1
ATOM 1755 O O . ARG A 1 217 ? -12.284 -12.179 32.823 1.00 78.56 217 ARG A O 1
ATOM 1762 N N . LYS A 1 218 ? -10.596 -11.102 31.826 1.00 79.94 218 LYS A N 1
ATOM 1763 C CA . LYS A 1 218 ? -11.442 -10.019 31.282 1.00 79.94 218 LYS A CA 1
ATOM 1764 C C . LYS A 1 218 ? -12.496 -10.514 30.283 1.00 79.94 218 LYS A C 1
ATOM 1766 O O . LYS A 1 218 ? -13.571 -9.922 30.194 1.00 79.94 218 LYS A O 1
ATOM 1771 N N . LEU A 1 219 ? -12.197 -11.547 29.492 1.00 79.50 219 LEU A N 1
ATOM 1772 C CA . LEU A 1 219 ? -13.158 -12.148 28.564 1.00 79.50 219 LEU A CA 1
ATOM 1773 C C . LEU A 1 219 ? -14.257 -12.890 29.333 1.00 79.50 219 LEU A C 1
ATOM 1775 O O . LEU A 1 219 ? -15.433 -12.703 29.031 1.00 79.50 219 LEU A O 1
ATOM 1779 N N . GLU A 1 220 ? -13.888 -13.669 30.347 1.00 79.62 220 GLU A N 1
ATOM 1780 C CA . GLU A 1 220 ? -14.823 -14.368 31.230 1.00 79.62 220 GLU A CA 1
ATOM 1781 C C . GLU A 1 220 ? -15.701 -13.396 32.018 1.00 79.62 220 GLU A C 1
ATOM 1783 O O . GLU A 1 220 ? -16.917 -13.557 32.038 1.00 79.62 220 GLU A O 1
ATOM 1788 N N . GLU A 1 221 ? -15.125 -12.338 32.593 1.00 84.75 221 GLU A N 1
ATOM 1789 C CA . GLU A 1 221 ? -15.876 -11.267 33.258 1.00 84.75 221 GLU A CA 1
ATOM 1790 C C . GLU A 1 221 ? -16.885 -10.613 32.307 1.00 84.75 221 GLU A C 1
ATOM 1792 O O . GLU A 1 221 ? -18.033 -10.385 32.684 1.00 84.75 221 GLU A O 1
ATOM 1797 N N . LYS A 1 222 ? -16.503 -10.351 31.048 1.00 81.44 222 LYS A N 1
ATOM 1798 C CA . LYS A 1 222 ? -17.432 -9.824 30.035 1.00 81.44 222 LYS A CA 1
ATOM 1799 C C . LYS A 1 222 ? -18.536 -10.815 29.681 1.00 81.44 222 LYS A C 1
ATOM 1801 O O . LYS A 1 222 ? -19.678 -10.389 29.528 1.00 81.44 222 LYS A O 1
ATOM 1806 N N . LYS A 1 223 ? -18.222 -12.109 29.557 1.00 84.12 223 LYS A N 1
ATOM 1807 C CA . LYS A 1 223 ? -19.226 -13.159 29.319 1.00 84.12 223 LYS A CA 1
ATOM 1808 C C . LYS A 1 223 ? -20.205 -13.243 30.495 1.00 84.12 223 LYS A C 1
ATOM 1810 O O . LYS A 1 223 ? -21.409 -13.211 30.270 1.00 84.12 223 LYS A O 1
ATOM 1815 N N . LYS A 1 224 ? -19.707 -13.220 31.737 1.00 85.00 224 LYS A N 1
ATOM 1816 C CA . LYS A 1 224 ? -20.527 -13.186 32.962 1.00 85.00 224 LYS A CA 1
ATOM 1817 C C . LYS A 1 224 ? -21.426 -11.946 33.018 1.00 85.00 224 LYS A C 1
ATOM 1819 O O . LYS A 1 224 ? -22.622 -12.087 33.251 1.00 85.00 224 LYS A O 1
ATOM 1824 N N . ARG A 1 225 ? -20.884 -10.753 32.737 1.00 84.88 225 ARG A N 1
ATOM 1825 C CA . ARG A 1 225 ? -21.654 -9.494 32.696 1.00 84.88 225 ARG A CA 1
ATOM 1826 C C . ARG A 1 225 ? -22.751 -9.508 31.632 1.00 84.88 225 ARG A C 1
ATOM 1828 O O . ARG A 1 225 ? -23.851 -9.064 31.930 1.00 84.88 225 ARG A O 1
ATOM 1835 N N . LYS A 1 226 ? -22.481 -10.043 30.434 1.00 84.31 226 LYS A N 1
ATOM 1836 C CA . LYS A 1 226 ? -23.508 -10.211 29.391 1.00 84.31 226 LYS A CA 1
ATOM 1837 C C . LYS A 1 226 ? -24.640 -11.120 29.862 1.00 84.31 226 LYS A C 1
ATOM 1839 O O . LYS A 1 226 ? -25.784 -10.703 29.839 1.00 84.31 226 LYS A O 1
ATOM 1844 N N . VAL A 1 227 ? -24.314 -12.296 30.406 1.00 86.00 227 VAL A N 1
ATOM 1845 C CA . VAL A 1 227 ? -25.321 -13.229 30.947 1.00 86.00 227 VAL A CA 1
ATOM 1846 C C . VAL A 1 227 ? -26.133 -12.600 32.087 1.00 86.00 227 VAL A C 1
ATOM 1848 O O . VAL A 1 227 ? -27.314 -12.899 32.247 1.00 86.00 227 VAL A O 1
ATOM 1851 N N . GLN A 1 228 ? -25.517 -11.747 32.909 1.00 87.88 228 GLN A N 1
ATOM 1852 C CA . GLN A 1 228 ? -26.227 -11.013 33.956 1.00 87.88 228 GLN A CA 1
ATOM 1853 C C . GLN A 1 228 ? -27.145 -9.931 33.373 1.00 87.88 228 GLN A C 1
ATOM 1855 O O . GLN A 1 228 ? -28.295 -9.842 33.787 1.00 87.88 228 GLN A O 1
ATOM 1860 N N . GLN A 1 229 ? -26.681 -9.155 32.390 1.00 86.50 229 GLN A N 1
ATOM 1861 C CA . GLN A 1 229 ? -27.516 -8.173 31.693 1.00 86.50 229 GLN A CA 1
ATOM 1862 C C . GLN A 1 229 ? -28.688 -8.831 30.965 1.00 86.50 229 GLN A C 1
ATOM 1864 O O . GLN A 1 229 ? -29.807 -8.362 31.118 1.00 86.50 229 GLN A O 1
ATOM 1869 N N . ASP A 1 230 ? -28.470 -9.932 30.245 1.00 87.56 230 ASP A N 1
ATOM 1870 C CA . ASP A 1 230 ? -29.532 -10.654 29.532 1.00 87.56 230 ASP A CA 1
ATOM 1871 C C . ASP A 1 230 ? -30.606 -11.172 30.501 1.00 87.56 230 ASP A C 1
ATOM 1873 O O . ASP A 1 230 ? -31.794 -11.181 30.181 1.00 87.56 230 ASP A O 1
ATOM 1877 N N . ARG A 1 231 ? -30.201 -11.572 31.715 1.00 89.31 231 ARG A N 1
ATOM 1878 C CA . ARG A 1 231 ? -31.139 -11.929 32.788 1.00 89.31 231 ARG A CA 1
ATOM 1879 C C . ARG A 1 231 ? -31.954 -10.727 33.257 1.00 89.31 231 ARG A C 1
ATOM 1881 O O . ARG A 1 231 ? -33.171 -10.835 33.336 1.00 89.31 231 ARG A O 1
ATOM 1888 N N . VAL A 1 232 ? -31.303 -9.596 33.524 1.00 89.75 232 VAL A N 1
ATOM 1889 C CA . VAL A 1 232 ? -31.984 -8.362 33.951 1.00 89.75 232 VAL A CA 1
ATOM 1890 C C . VAL A 1 232 ? -32.965 -7.880 32.881 1.00 89.75 232 VAL A C 1
ATOM 1892 O O . VAL A 1 232 ? -34.109 -7.585 33.207 1.00 89.75 232 VAL A O 1
ATOM 1895 N N . TRP A 1 233 ? -32.560 -7.867 31.609 1.00 88.00 233 TRP A N 1
ATOM 1896 C CA . TRP A 1 233 ? -33.431 -7.485 30.497 1.00 88.00 233 TRP A CA 1
ATOM 1897 C C . TRP A 1 233 ? -34.651 -8.399 30.375 1.00 88.00 233 TRP A C 1
ATOM 1899 O O . TRP A 1 233 ? -35.761 -7.893 30.258 1.00 88.00 233 TRP A O 1
ATOM 1909 N N . LYS A 1 234 ? -34.486 -9.722 30.518 1.00 90.62 234 LYS A N 1
ATOM 1910 C CA . LYS A 1 234 ? -35.627 -10.654 30.548 1.00 90.62 234 LYS A CA 1
ATOM 1911 C C . LYS A 1 234 ? -36.593 -10.369 31.697 1.00 90.62 234 LYS A C 1
ATOM 1913 O O . LYS A 1 234 ? -37.803 -10.426 31.497 1.00 90.62 234 LYS A O 1
ATOM 1918 N N . SER A 1 235 ? -36.079 -10.065 32.887 1.00 89.56 235 SER A N 1
ATOM 1919 C CA . SER A 1 235 ? -36.918 -9.701 34.033 1.00 89.56 235 SER A CA 1
ATOM 1920 C C . SER A 1 235 ? -37.660 -8.380 33.802 1.00 89.56 235 SER A C 1
ATOM 1922 O O . SER A 1 235 ? -38.848 -8.289 34.100 1.00 89.56 235 SER A O 1
ATOM 1924 N N . ILE A 1 236 ? -36.998 -7.374 33.222 1.00 88.38 236 ILE A N 1
ATOM 1925 C CA . ILE A 1 236 ? -37.628 -6.095 32.860 1.00 88.38 236 ILE A CA 1
ATOM 1926 C C . ILE A 1 236 ? -38.719 -6.307 31.806 1.00 88.38 236 ILE A C 1
ATOM 1928 O O . ILE A 1 236 ? -39.812 -5.768 31.956 1.00 88.38 236 ILE A O 1
ATOM 1932 N N . ASP A 1 237 ? -38.467 -7.121 30.778 1.00 88.81 237 ASP A N 1
ATOM 1933 C CA . ASP A 1 237 ? -39.458 -7.431 29.744 1.00 88.81 237 ASP A CA 1
ATOM 1934 C C . ASP A 1 237 ? -40.681 -8.157 30.322 1.00 88.81 237 ASP A C 1
ATOM 1936 O O . ASP A 1 237 ? -41.815 -7.857 29.942 1.00 88.81 237 ASP A O 1
ATOM 1940 N N . GLN A 1 238 ? -40.486 -9.056 31.294 1.00 89.00 238 GLN A N 1
ATOM 1941 C CA . GLN A 1 238 ? -41.592 -9.695 32.012 1.00 89.00 238 GLN A CA 1
ATOM 1942 C C . GLN A 1 238 ? -42.444 -8.670 32.768 1.00 89.00 238 GLN A C 1
ATOM 1944 O O . GLN A 1 238 ? -43.663 -8.649 32.582 1.00 89.00 238 GLN A O 1
ATOM 1949 N N . VAL A 1 239 ? -41.823 -7.779 33.546 1.00 88.88 239 VAL A N 1
ATOM 1950 C CA . VAL A 1 239 ? -42.532 -6.712 34.274 1.00 88.88 239 VAL A CA 1
ATOM 1951 C C . VAL A 1 239 ? -43.242 -5.763 33.306 1.00 88.88 239 VAL A C 1
ATOM 1953 O O . VAL A 1 239 ? -44.410 -5.438 33.506 1.00 88.88 239 VAL A O 1
ATOM 1956 N N . ARG A 1 240 ? -42.588 -5.377 32.203 1.00 88.50 240 ARG A N 1
ATOM 1957 C CA . ARG A 1 240 ? -43.178 -4.537 31.152 1.00 88.50 240 ARG A CA 1
ATOM 1958 C C . ARG A 1 240 ? -44.402 -5.202 30.522 1.00 88.50 240 ARG A C 1
ATOM 1960 O O . ARG A 1 240 ? -45.409 -4.534 30.307 1.00 88.50 240 ARG A O 1
ATOM 1967 N N . SER A 1 241 ? -44.339 -6.509 30.259 1.00 86.69 241 SER A N 1
ATOM 1968 C CA . SER A 1 241 ? -45.466 -7.272 29.710 1.00 86.69 241 SER A CA 1
ATOM 1969 C C . SER A 1 241 ? -46.638 -7.379 30.693 1.00 86.69 241 SER A C 1
ATOM 1971 O O . SER A 1 241 ? -47.791 -7.312 30.274 1.00 86.69 241 SER A O 1
ATOM 1973 N N . MET A 1 242 ? -46.362 -7.497 31.996 1.00 85.38 242 MET A N 1
ATOM 1974 C CA . MET A 1 242 ? -47.388 -7.479 33.042 1.00 85.38 242 MET A CA 1
ATOM 1975 C C . MET A 1 242 ? -48.034 -6.098 33.160 1.00 85.38 242 MET A C 1
ATOM 1977 O O . MET A 1 242 ? -49.257 -6.010 33.163 1.00 85.38 242 MET A O 1
ATOM 1981 N N . GLY A 1 243 ? -47.239 -5.025 33.162 1.00 86.75 243 GLY A N 1
ATOM 1982 C CA . GLY A 1 243 ? -47.751 -3.652 33.176 1.00 86.75 243 GLY A CA 1
ATOM 1983 C C . GLY A 1 243 ? -48.627 -3.332 31.960 1.00 86.75 243 GLY A C 1
ATOM 1984 O O . GLY A 1 243 ? -49.691 -2.742 32.110 1.00 86.75 243 GLY A O 1
ATOM 1985 N N . LEU A 1 244 ? -48.236 -3.789 30.764 1.00 83.31 244 LEU A N 1
ATOM 1986 C CA . LEU A 1 244 ? -49.061 -3.679 29.553 1.00 83.31 244 LEU A CA 1
ATOM 1987 C C . LEU A 1 244 ? -50.397 -4.418 29.692 1.00 83.31 244 LEU A C 1
ATOM 1989 O O . LEU A 1 244 ? -51.427 -3.867 29.323 1.00 83.31 244 LEU A O 1
ATOM 1993 N N . LYS A 1 245 ? -50.404 -5.634 30.253 1.00 89.06 245 LYS A N 1
ATOM 1994 C CA . LYS A 1 245 ? -51.644 -6.393 30.491 1.00 89.06 245 LYS A CA 1
ATOM 1995 C C . LYS A 1 245 ? -52.559 -5.705 31.500 1.00 89.06 245 LYS A C 1
ATOM 1997 O O . LYS A 1 245 ? -53.755 -5.631 31.254 1.00 89.06 245 LYS A O 1
ATOM 2002 N N . ILE A 1 246 ? -52.005 -5.190 32.599 1.00 88.81 246 ILE A N 1
ATOM 2003 C CA . ILE A 1 246 ? -52.771 -4.451 33.612 1.00 88.81 246 ILE A CA 1
ATOM 2004 C C . ILE A 1 246 ? -53.387 -3.199 32.989 1.00 88.81 246 ILE A C 1
ATOM 2006 O O . ILE A 1 246 ? -54.582 -2.989 33.129 1.00 88.81 246 ILE A O 1
ATOM 2010 N N . LYS A 1 247 ? -52.616 -2.431 32.212 1.00 87.38 247 LYS A N 1
ATOM 2011 C CA . LYS A 1 247 ? -53.122 -1.229 31.543 1.00 87.38 247 LYS A CA 1
ATOM 2012 C C . LYS A 1 247 ? -54.207 -1.537 30.506 1.00 87.38 247 LYS A C 1
ATOM 2014 O O . LYS A 1 247 ? -55.169 -0.792 30.386 1.00 87.38 247 LYS A O 1
ATOM 2019 N N . VAL A 1 248 ? -54.084 -2.648 29.775 1.00 86.69 248 VAL A N 1
ATOM 2020 C CA . VAL A 1 248 ? -55.146 -3.123 28.870 1.00 86.69 248 VAL A CA 1
ATOM 2021 C C . VAL A 1 248 ? -56.400 -3.510 29.655 1.00 86.69 248 VAL A C 1
ATOM 2023 O O . VAL A 1 248 ? -57.498 -3.157 29.242 1.00 86.69 248 VAL A O 1
ATOM 2026 N N . LEU A 1 249 ? -56.255 -4.201 30.789 1.00 84.69 249 LEU A N 1
ATOM 2027 C CA . LEU A 1 249 ? -57.385 -4.547 31.656 1.00 84.69 249 LEU A CA 1
ATOM 2028 C C . LEU A 1 249 ? -58.064 -3.302 32.242 1.00 84.69 249 LEU A C 1
ATOM 2030 O O . LEU A 1 249 ? -59.287 -3.260 32.281 1.00 84.69 249 LEU A O 1
ATOM 2034 N N . GLU A 1 250 ? -57.291 -2.295 32.643 1.00 86.00 250 GLU A N 1
ATOM 2035 C CA . GLU A 1 250 ? -57.783 -1.011 33.155 1.00 86.00 250 GLU A CA 1
ATOM 2036 C C . GLU A 1 250 ? -58.583 -0.252 32.084 1.00 86.00 250 GLU A C 1
ATOM 2038 O O . GLU A 1 250 ? -59.737 0.095 32.316 1.00 86.00 250 GLU A O 1
ATOM 2043 N N . VAL A 1 251 ? -58.053 -0.139 30.861 1.00 86.56 251 VAL A N 1
ATOM 2044 C CA . VAL A 1 251 ? -58.769 0.473 29.723 1.00 86.56 251 VAL A CA 1
ATOM 2045 C C . VAL A 1 251 ? -60.036 -0.309 29.354 1.00 86.56 251 VAL A C 1
ATOM 2047 O O . VAL A 1 251 ? -61.077 0.284 29.069 1.00 86.56 251 VAL A O 1
ATOM 2050 N N . MET A 1 252 ? -59.989 -1.647 29.368 1.00 79.44 252 MET A N 1
ATOM 2051 C CA . MET A 1 252 ? -61.181 -2.471 29.128 1.00 79.44 252 MET A CA 1
ATOM 2052 C C . MET A 1 252 ? -62.213 -2.361 30.257 1.00 79.44 252 MET A C 1
ATOM 2054 O O . MET A 1 252 ? -63.399 -2.548 30.002 1.00 79.44 252 MET A O 1
ATOM 2058 N N . SER A 1 253 ? -61.776 -2.109 31.492 1.00 80.56 253 SER A N 1
ATOM 2059 C CA . SER A 1 253 ? -62.634 -1.880 32.656 1.00 80.56 253 SER A CA 1
ATOM 2060 C C . SER A 1 253 ? -63.346 -0.532 32.554 1.00 80.56 253 SER A C 1
ATOM 2062 O O . SER A 1 253 ? -64.568 -0.494 32.660 1.00 80.56 253 SER A O 1
ATOM 2064 N N . GLU A 1 254 ? -62.613 0.549 32.270 1.00 78.44 254 GLU A N 1
ATOM 2065 C CA . GLU A 1 254 ? -63.192 1.879 32.016 1.00 78.44 254 GLU A CA 1
ATOM 2066 C C . GLU A 1 254 ? -64.193 1.844 30.855 1.00 78.44 254 GLU A C 1
ATOM 2068 O O . GLU A 1 254 ? -65.311 2.329 30.995 1.00 78.44 254 GLU A O 1
ATOM 2073 N N . SER A 1 255 ? -63.849 1.164 29.755 1.00 70.94 255 SER A N 1
ATOM 2074 C CA . SER A 1 255 ? -64.752 0.996 28.603 1.00 70.94 255 SER A CA 1
ATOM 2075 C C . SER A 1 255 ? -66.021 0.196 28.940 1.00 70.94 255 SER A C 1
ATOM 2077 O O . SER A 1 255 ? -67.046 0.329 28.275 1.00 70.94 255 SER A O 1
ATOM 2079 N N . ARG A 1 256 ? -65.961 -0.684 29.948 1.00 65.06 256 ARG A N 1
ATOM 2080 C CA . ARG A 1 256 ? -67.099 -1.504 30.389 1.00 65.06 256 ARG A CA 1
ATOM 2081 C C . ARG A 1 256 ? -67.994 -0.746 31.373 1.00 65.06 256 ARG A C 1
ATOM 2083 O O . ARG A 1 256 ? -69.198 -0.966 31.354 1.00 65.06 256 ARG A O 1
ATOM 2090 N N . LEU A 1 257 ? -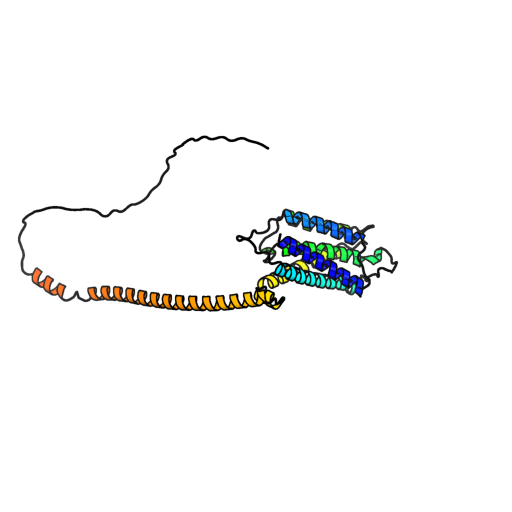67.427 0.151 32.182 1.00 61.31 257 LEU A N 1
ATOM 2091 C CA . LEU A 1 257 ? -68.176 1.095 33.017 1.00 61.31 257 LEU A CA 1
ATOM 2092 C C . LEU A 1 257 ? -68.955 2.099 32.157 1.00 61.31 257 LEU A C 1
ATOM 2094 O O . LEU A 1 257 ? -70.146 2.274 32.385 1.00 61.31 257 LEU A O 1
ATOM 2098 N N . SER A 1 258 ? -68.342 2.641 31.099 1.00 59.34 258 SER A N 1
ATOM 2099 C CA . SER A 1 258 ? -69.038 3.537 30.164 1.00 59.34 258 SER A CA 1
ATOM 2100 C C . SER A 1 258 ? -70.169 2.854 29.380 1.00 59.34 258 SER A C 1
ATOM 2102 O O . SER A 1 258 ? -71.148 3.502 29.040 1.00 59.34 258 SER A O 1
ATOM 2104 N N . LEU A 1 259 ? -70.071 1.543 29.118 1.00 56.72 259 LEU A N 1
ATOM 2105 C CA . LEU A 1 259 ? -71.148 0.758 28.487 1.00 56.72 259 LEU A CA 1
ATOM 2106 C C . LEU A 1 259 ? -72.229 0.292 29.480 1.00 56.72 259 LEU A C 1
ATOM 2108 O O . LEU A 1 259 ? -73.323 -0.069 29.058 1.00 56.72 259 LEU A O 1
ATOM 2112 N N . GLY A 1 260 ? -71.924 0.264 30.781 1.00 50.81 260 GLY A N 1
ATOM 2113 C CA . GLY A 1 260 ? -72.885 -0.061 31.837 1.00 50.81 260 GLY A CA 1
ATOM 2114 C C . GLY A 1 260 ? -73.833 1.098 32.149 1.00 50.81 260 GLY A C 1
ATOM 2115 O O . GLY A 1 260 ? -75.011 0.860 32.396 1.00 50.81 260 GLY A O 1
ATOM 2116 N N . GLU A 1 261 ? -73.352 2.343 32.064 1.00 48.41 261 GLU A N 1
ATOM 2117 C CA . GLU A 1 261 ? -74.187 3.541 32.249 1.00 48.41 261 GLU A CA 1
ATOM 2118 C C . GLU A 1 261 ? -75.148 3.799 31.070 1.00 48.41 261 GLU A C 1
ATOM 2120 O O . GLU A 1 261 ? -76.227 4.349 31.273 1.00 48.41 261 GLU A O 1
ATOM 2125 N N . GLU A 1 262 ? -74.837 3.339 29.851 1.00 48.62 262 GLU A N 1
ATOM 2126 C CA . GLU A 1 262 ? -75.759 3.430 28.701 1.00 48.62 262 GLU A CA 1
ATOM 2127 C C . GLU A 1 262 ? -76.889 2.380 28.713 1.00 48.62 262 GLU A C 1
ATOM 2129 O O . GLU A 1 262 ? -77.794 2.452 27.883 1.00 48.62 262 GLU A O 1
ATOM 2134 N N . GLN A 1 263 ? -76.869 1.398 29.627 1.00 45.12 263 GLN A N 1
ATOM 2135 C CA . GLN A 1 263 ? -77.846 0.298 29.639 1.00 45.12 263 GLN A CA 1
ATOM 2136 C C . GLN A 1 263 ? -78.935 0.410 30.726 1.00 45.12 263 GLN A C 1
ATOM 2138 O O . GLN A 1 263 ? -79.915 -0.335 30.665 1.00 45.12 263 GLN A O 1
ATOM 2143 N N . GLU A 1 264 ? -78.831 1.356 31.669 1.00 42.53 264 GLU A N 1
ATOM 2144 C CA . GLU A 1 264 ? -79.892 1.653 32.659 1.00 42.53 264 GLU A CA 1
ATOM 2145 C C . GLU A 1 264 ? -80.970 2.640 32.155 1.00 42.53 264 GLU A C 1
ATOM 2147 O O . GLU A 1 264 ? -81.989 2.861 32.813 1.00 42.53 264 GLU A O 1
ATOM 2152 N N . SER A 1 265 ? -80.822 3.181 30.946 1.00 46.38 265 SER A N 1
ATOM 2153 C CA . SER A 1 265 ? -81.748 4.132 30.316 1.00 46.38 265 SER A CA 1
ATOM 2154 C C . SER A 1 265 ? -82.762 3.486 29.344 1.00 46.38 265 SER A C 1
ATOM 2156 O O . SER A 1 265 ? -82.798 3.813 28.159 1.00 46.38 265 SER A O 1
ATOM 2158 N N . PRO A 1 266 ? -83.639 2.570 29.810 1.00 47.41 266 PRO A N 1
ATOM 2159 C CA . PRO A 1 266 ? -84.974 2.491 29.193 1.00 47.41 266 PRO A CA 1
ATOM 2160 C C . PRO A 1 266 ? -86.157 2.502 30.178 1.00 47.41 266 PRO A C 1
ATOM 2162 O O . PRO A 1 266 ? -87.306 2.552 29.728 1.00 47.41 266 PRO A O 1
ATOM 2165 N N . GLN A 1 267 ? -85.926 2.440 31.497 1.00 46.91 267 GLN A N 1
ATOM 2166 C CA . GLN A 1 267 ? -87.016 2.454 32.492 1.00 46.91 267 GLN A CA 1
ATOM 2167 C C . GLN A 1 267 ? -87.302 3.848 33.060 1.00 46.91 267 GLN A C 1
ATOM 2169 O O . GLN A 1 267 ? -88.470 4.203 33.214 1.00 46.91 267 GLN A O 1
ATOM 2174 N N . HIS A 1 268 ? -86.279 4.681 33.260 1.00 42.75 268 HIS A N 1
ATOM 2175 C CA . HIS A 1 268 ? -86.458 6.002 33.872 1.00 42.75 268 HIS A CA 1
ATOM 2176 C C . HIS A 1 268 ? -87.084 7.055 32.932 1.00 42.75 268 HIS A C 1
ATOM 2178 O O . HIS A 1 268 ? -87.652 8.044 33.395 1.00 42.75 268 HIS A O 1
ATOM 2184 N N . GLU A 1 269 ? -87.050 6.820 31.615 1.00 48.88 269 GLU A N 1
ATOM 2185 C CA . GLU A 1 269 ? -87.647 7.711 30.606 1.00 48.88 269 GLU A CA 1
ATOM 2186 C C . GLU A 1 269 ? -89.165 7.487 30.440 1.00 48.88 269 GLU A C 1
ATOM 2188 O O . GLU A 1 269 ? -89.895 8.395 30.041 1.00 48.88 269 GLU A O 1
ATOM 2193 N N . LYS A 1 270 ? -89.676 6.302 30.812 1.00 47.28 270 LYS A N 1
ATOM 2194 C CA . LYS A 1 270 ? -91.113 5.982 30.723 1.00 47.28 270 LYS A CA 1
ATOM 2195 C C . LYS A 1 270 ? -91.917 6.483 31.923 1.00 47.28 270 LYS A C 1
ATOM 2197 O O . LYS A 1 270 ? -93.064 6.878 31.742 1.00 47.28 270 LYS A O 1
ATOM 2202 N N . GLU A 1 271 ? -91.325 6.537 33.116 1.00 48.06 271 GLU A N 1
ATOM 2203 C CA . GLU A 1 271 ? -91.999 7.097 34.299 1.00 48.06 271 GLU A CA 1
ATOM 2204 C C . GLU A 1 271 ? -92.009 8.635 34.290 1.00 48.06 271 GLU A C 1
ATOM 2206 O O . GLU A 1 271 ? -93.028 9.240 34.629 1.00 48.06 271 GLU A O 1
ATOM 2211 N N . GLN A 1 272 ? -90.953 9.284 33.782 1.00 49.59 272 GLN A N 1
ATOM 2212 C CA . GLN A 1 272 ? -90.927 10.748 33.655 1.00 49.59 272 GLN A CA 1
ATOM 2213 C C . GLN A 1 272 ? -91.874 11.268 32.560 1.00 49.59 272 GLN A C 1
ATOM 2215 O O . GLN A 1 272 ? -92.555 12.269 32.776 1.00 49.59 272 GLN A O 1
ATOM 2220 N N . GLN A 1 273 ? -92.035 10.563 31.431 1.00 52.62 273 GLN A N 1
ATOM 2221 C CA . GLN A 1 273 ? -93.008 10.963 30.398 1.00 52.62 273 GLN A CA 1
ATOM 2222 C C . GLN A 1 273 ? -94.476 10.762 30.814 1.00 52.62 273 GLN A C 1
ATOM 2224 O O . GLN A 1 273 ? -95.361 11.411 30.250 1.00 52.62 273 GLN A O 1
ATOM 2229 N N . GLN A 1 274 ? -94.752 9.904 31.802 1.00 50.84 274 GLN A N 1
ATOM 2230 C CA . GLN A 1 274 ? -96.108 9.693 32.310 1.00 50.84 274 GLN A CA 1
ATOM 2231 C C . GLN A 1 274 ? -96.482 10.703 33.407 1.00 50.84 274 GLN A C 1
ATOM 2233 O O . GLN A 1 274 ? -97.608 11.192 33.407 1.00 50.84 274 GLN A O 1
ATOM 2238 N N . GLN A 1 275 ? -95.533 11.118 34.255 1.00 48.50 275 GLN A N 1
ATOM 2239 C CA . GLN A 1 275 ? -95.759 12.181 35.247 1.00 48.50 275 GLN A CA 1
ATOM 2240 C C . GLN A 1 275 ? -95.794 13.593 34.649 1.00 48.50 275 GLN A C 1
ATOM 2242 O O . GLN A 1 275 ? -96.468 14.466 35.186 1.00 48.50 275 GLN A O 1
ATOM 2247 N N . GLN A 1 276 ? -95.160 13.827 33.498 1.00 48.69 276 GLN A N 1
ATOM 2248 C CA . GLN A 1 276 ? -95.169 15.142 32.842 1.00 48.69 276 GLN A CA 1
ATOM 2249 C C . GLN A 1 276 ? -96.392 15.379 31.931 1.00 48.69 276 GLN A C 1
ATOM 2251 O O . GLN A 1 276 ? -96.555 16.468 31.381 1.00 48.69 276 GLN A O 1
ATOM 2256 N N . ARG A 1 277 ? -97.285 14.383 31.794 1.00 50.06 277 ARG A N 1
ATOM 2257 C CA . ARG A 1 277 ? -98.612 14.530 31.160 1.00 50.06 277 ARG A CA 1
ATOM 2258 C C . ARG A 1 277 ? -99.730 14.922 32.134 1.00 50.06 277 ARG A C 1
ATOM 2260 O O . ARG A 1 277 ? -100.799 15.305 31.665 1.00 50.06 277 ARG A O 1
ATOM 2267 N N . GLU A 1 278 ? -99.493 14.882 33.445 1.00 48.62 278 GLU A N 1
ATOM 2268 C CA . GLU A 1 278 ? -100.460 15.259 34.486 1.00 48.62 278 GLU A CA 1
ATOM 2269 C C . GLU A 1 278 ? -99.936 16.436 35.324 1.00 48.62 278 GLU A C 1
ATOM 2271 O O . GLU A 1 278 ? -99.463 16.248 36.437 1.00 48.62 278 GLU A O 1
ATOM 2276 N N . ASN A 1 279 ? -99.982 17.652 34.766 1.00 37.72 279 ASN A N 1
ATOM 2277 C CA . ASN A 1 279 ? -100.286 18.926 35.451 1.00 37.72 279 ASN A CA 1
ATOM 2278 C C . ASN A 1 279 ? -99.707 20.115 34.669 1.00 37.72 279 ASN A C 1
ATOM 2280 O O . ASN A 1 279 ? -98.488 20.261 34.578 1.00 37.72 279 ASN A O 1
ATOM 2284 N N . PRO A 1 280 ? -100.552 21.013 34.137 1.00 44.72 280 PRO A N 1
ATOM 2285 C CA . PRO A 1 280 ? -100.108 22.305 33.653 1.00 44.72 280 PRO A CA 1
ATOM 2286 C C . PRO A 1 280 ? -100.269 23.371 34.760 1.00 44.72 280 PRO A C 1
ATOM 2288 O O . PRO A 1 280 ? -101.286 23.391 35.447 1.00 44.72 280 PRO A O 1
ATOM 2291 N N . ILE A 1 281 ? -99.317 24.316 34.815 1.00 38.94 281 ILE A N 1
ATOM 2292 C CA . ILE A 1 281 ? -99.409 25.686 35.382 1.00 38.94 281 ILE A CA 1
ATOM 2293 C C . ILE A 1 281 ? -98.883 25.908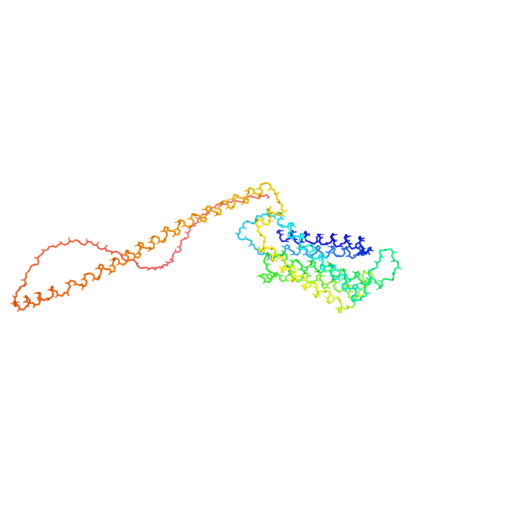 36.828 1.00 38.94 281 ILE A C 1
ATOM 2295 O O . ILE A 1 281 ? -99.300 25.223 37.756 1.00 38.94 281 ILE A O 1
ATOM 2299 N N . LYS A 1 282 ? -98.087 27.002 36.956 1.00 32.22 282 LYS A N 1
ATOM 2300 C CA . LYS A 1 282 ? -97.589 27.773 38.138 1.00 32.22 282 LYS A CA 1
ATOM 2301 C C . LYS A 1 282 ? -96.238 27.322 38.716 1.00 32.22 282 LYS A C 1
ATOM 2303 O O . LYS A 1 282 ? -95.975 26.137 38.785 1.00 32.22 282 LYS A O 1
ATOM 2308 N N . GLU A 1 283 ? -95.313 28.188 39.129 1.00 35.28 283 GLU A N 1
ATOM 2309 C CA . GLU A 1 283 ? -95.344 29.623 39.442 1.00 35.28 283 GLU A CA 1
ATOM 2310 C C . GLU A 1 283 ? -93.885 30.134 39.487 1.00 35.28 283 GLU A C 1
ATOM 2312 O O . GLU A 1 283 ? -92.954 29.384 39.789 1.00 35.28 283 GLU A O 1
ATOM 2317 N N . GLU A 1 284 ? -93.704 31.414 39.165 1.00 37.69 284 GLU A N 1
ATOM 2318 C CA . GLU A 1 284 ? -92.583 32.234 39.627 1.00 37.69 284 GLU A CA 1
ATOM 2319 C C . GLU A 1 284 ? -92.563 32.258 41.163 1.00 37.69 284 GLU A C 1
ATOM 2321 O O . GLU A 1 284 ? -93.599 32.547 41.745 1.00 37.69 284 GLU A O 1
ATOM 2326 N N . GLU A 1 285 ? -91.410 32.079 41.818 1.00 34.84 285 GLU A N 1
ATOM 2327 C CA . GLU A 1 285 ? -91.031 32.935 42.955 1.00 34.84 285 GLU A CA 1
ATOM 2328 C C . GLU A 1 285 ? -89.591 32.704 43.442 1.00 34.84 285 GLU A C 1
ATOM 2330 O O . GLU A 1 285 ? -89.120 31.577 43.541 1.00 34.84 285 GLU A O 1
ATOM 2335 N N . CYS A 1 286 ? -88.959 33.824 43.813 1.00 32.28 286 CYS A N 1
ATOM 2336 C CA . CYS A 1 286 ? -87.899 33.992 44.818 1.00 32.28 286 CYS A CA 1
ATOM 2337 C C . CYS A 1 286 ? -86.575 33.204 44.641 1.00 32.28 286 CYS A C 1
ATOM 2339 O O . CYS A 1 286 ? -86.495 32.015 44.907 1.00 32.28 286 CYS A O 1
ATOM 2341 N N . LYS A 1 287 ? -85.446 33.805 44.208 1.00 31.88 287 LYS A N 1
ATOM 2342 C CA . LYS A 1 287 ? -84.635 34.829 44.927 1.00 31.88 287 LYS A CA 1
ATOM 2343 C C . LYS A 1 287 ? -84.387 34.346 46.372 1.00 31.88 287 LYS A C 1
ATOM 2345 O O . LYS A 1 287 ? -85.331 34.230 47.132 1.00 31.88 287 LYS A O 1
ATOM 2350 N N . THR A 1 288 ? -83.191 33.943 46.797 1.00 32.97 288 THR A N 1
ATOM 2351 C CA . THR A 1 288 ? -81.961 34.726 47.061 1.00 32.97 288 THR A CA 1
ATOM 2352 C C . THR A 1 288 ? -80.986 33.751 47.763 1.00 32.97 288 THR A C 1
ATOM 2354 O O . THR A 1 288 ? -81.458 32.922 48.533 1.00 32.97 288 THR A O 1
ATOM 2357 N N . VAL A 1 289 ? -79.674 33.699 47.513 1.00 36.81 289 VAL A N 1
ATOM 2358 C CA . VAL A 1 289 ? -78.574 34.403 48.228 1.00 36.81 289 VAL A CA 1
ATOM 2359 C C . VAL A 1 289 ? -77.311 33.599 47.825 1.00 36.81 289 VAL A C 1
ATOM 2361 O O . VAL A 1 289 ? -77.288 32.390 48.021 1.00 36.81 289 VAL A O 1
ATOM 2364 N N . GLU A 1 290 ? -76.418 34.159 46.998 1.00 35.88 290 GLU A N 1
ATOM 2365 C CA . GLU A 1 290 ? -75.059 34.611 47.396 1.00 35.88 290 GLU A CA 1
ATOM 2366 C C . GLU A 1 290 ? -74.016 33.469 47.366 1.00 35.88 290 GLU A C 1
ATOM 2368 O O . GLU A 1 290 ? -74.049 32.538 48.157 1.00 35.88 290 GLU A O 1
ATOM 2373 N N . ALA A 1 291 ? -73.263 33.351 46.271 1.00 33.69 291 ALA A N 1
ATOM 2374 C CA . ALA A 1 291 ? -71.954 33.978 46.033 1.00 33.69 291 ALA A CA 1
ATOM 2375 C C . ALA A 1 291 ? -70.785 33.218 46.688 1.00 33.69 291 ALA A C 1
ATOM 2377 O O . ALA A 1 291 ? -70.602 33.282 47.896 1.00 33.69 291 ALA A O 1
ATOM 2378 N N . ALA A 1 292 ? -69.973 32.556 45.856 1.00 35.53 292 ALA A N 1
ATOM 2379 C CA . ALA A 1 292 ? -68.506 32.534 45.933 1.00 35.53 292 ALA A CA 1
ATOM 2380 C C . ALA A 1 292 ? -67.936 31.634 44.817 1.00 35.53 292 ALA A C 1
ATOM 2382 O O . ALA A 1 292 ? -67.860 30.414 44.931 1.00 35.53 292 ALA A O 1
ATOM 2383 N N . ASP A 1 293 ? -67.558 32.301 43.732 1.00 34.97 293 ASP A N 1
ATOM 2384 C CA . ASP A 1 293 ? -66.545 31.938 42.726 1.00 34.97 293 ASP A CA 1
ATOM 2385 C C . ASP A 1 293 ? -65.123 31.923 43.390 1.00 34.97 293 ASP A C 1
ATOM 2387 O O . ASP A 1 293 ? -65.053 32.245 44.582 1.00 34.97 293 ASP A O 1
ATOM 2391 N N . PRO A 1 294 ? -63.958 31.719 42.710 1.00 51.59 294 PRO A N 1
ATOM 2392 C CA . PRO A 1 294 ? -63.768 31.561 41.263 1.00 51.59 294 PRO A CA 1
ATOM 2393 C C . PRO A 1 294 ? -62.650 30.603 40.752 1.00 51.59 294 PRO A C 1
ATOM 2395 O O . PRO A 1 294 ? -61.677 30.267 41.424 1.00 51.59 294 PRO A O 1
ATOM 2398 N N . MET A 1 295 ? -62.776 30.344 39.443 1.00 35.62 295 MET A N 1
ATOM 2399 C CA . MET A 1 295 ? -61.774 30.421 38.354 1.00 35.62 295 MET A CA 1
ATOM 2400 C C . MET A 1 295 ? -60.605 29.430 38.226 1.00 35.62 295 MET A C 1
ATOM 2402 O O . MET A 1 295 ? -59.581 29.478 38.905 1.00 35.62 295 MET A O 1
ATOM 2406 N N . GLN A 1 296 ? -60.721 28.674 37.131 1.00 33.50 296 GLN A N 1
ATOM 2407 C CA . GLN A 1 296 ? -59.657 28.071 36.335 1.00 33.50 296 GLN A CA 1
ATOM 2408 C C . GLN A 1 296 ? -58.909 29.124 35.497 1.00 33.50 296 GLN A C 1
ATOM 2410 O O . GLN A 1 296 ? -59.499 30.082 35.002 1.00 33.50 296 GLN A O 1
ATOM 2415 N N . GLY A 1 297 ? -57.611 28.893 35.284 1.00 32.38 297 GLY A N 1
ATOM 2416 C CA . GLY A 1 297 ? -56.775 29.633 34.343 1.00 32.38 297 GLY A CA 1
ATOM 2417 C C . GLY A 1 297 ? -56.480 28.823 33.078 1.00 32.38 297 GLY A C 1
ATOM 2418 O O . GLY A 1 297 ? -56.099 27.657 33.150 1.00 32.38 297 GLY A O 1
ATOM 2419 N N . THR A 1 298 ? -56.585 29.475 31.923 1.00 34.41 298 THR A N 1
ATOM 2420 C CA . THR A 1 298 ? -56.017 29.030 30.644 1.00 34.41 298 THR A CA 1
ATOM 2421 C C . THR A 1 298 ? -55.086 30.118 30.128 1.00 34.41 298 THR A C 1
ATOM 2423 O O . THR A 1 298 ? -55.499 31.269 29.990 1.00 34.41 298 THR A O 1
ATOM 2426 N N . SER A 1 299 ? -53.834 29.764 29.846 1.00 32.12 299 SER A N 1
ATOM 2427 C CA . SER A 1 299 ? -52.825 30.652 29.273 1.00 32.12 299 SER A CA 1
ATOM 2428 C C . SER A 1 299 ? -52.522 30.256 27.829 1.00 32.12 299 SER A C 1
ATOM 2430 O O . SER A 1 299 ? -52.256 29.096 27.518 1.00 32.12 299 SER A O 1
ATOM 2432 N N . SER A 1 300 ? -52.529 31.249 26.943 1.00 32.50 300 SER A N 1
ATOM 2433 C CA . SER A 1 300 ? -52.063 31.143 25.564 1.00 32.50 300 SER A CA 1
ATOM 2434 C C . SER A 1 300 ? -51.105 32.290 25.246 1.00 32.50 300 SER A C 1
ATOM 2436 O O . SER A 1 300 ? -51.468 33.455 25.363 1.00 32.50 300 SER A O 1
ATOM 2438 N N . SER A 1 301 ? -49.901 31.901 24.816 1.00 32.47 301 SER A N 1
ATOM 2439 C CA . SER A 1 301 ? -49.063 32.494 23.759 1.00 32.47 301 SER A CA 1
ATOM 2440 C C . SER A 1 301 ? -48.760 34.004 23.731 1.00 32.47 301 SER A C 1
ATOM 2442 O O . SER A 1 301 ? -49.642 34.824 23.505 1.00 32.47 301 SER A O 1
ATOM 2444 N N . SER A 1 302 ? -47.456 34.317 23.687 1.00 32.81 302 SER A N 1
ATOM 2445 C CA . SER A 1 302 ? -46.734 34.914 22.533 1.00 32.81 302 SER A CA 1
ATOM 2446 C C . SER A 1 302 ? -45.747 36.050 22.878 1.00 32.81 302 SER A C 1
ATOM 2448 O O . SER A 1 302 ? -46.091 37.070 23.454 1.00 32.81 302 SER A O 1
ATOM 2450 N N . SER A 1 303 ? -44.484 35.793 22.505 1.00 31.58 303 SER A N 1
ATOM 2451 C CA . SER A 1 303 ? -43.459 36.680 21.915 1.00 31.58 303 SER A CA 1
ATOM 2452 C C . SER A 1 303 ? -43.434 38.190 22.222 1.00 31.58 303 SER A C 1
ATOM 2454 O O . SER A 1 303 ? -44.317 38.923 21.794 1.00 31.58 303 SER A O 1
ATOM 2456 N N . SER A 1 304 ? -42.285 38.706 22.680 1.00 32.75 304 SER A N 1
ATOM 2457 C CA . SER A 1 304 ? -41.259 39.376 21.838 1.00 32.75 304 SER A CA 1
ATOM 2458 C C . SER A 1 304 ? -40.392 40.389 22.618 1.00 32.75 304 SER A C 1
ATOM 2460 O O . SER A 1 304 ? -40.880 41.137 23.453 1.00 32.75 304 SER A O 1
ATOM 2462 N N . SER A 1 305 ? -39.087 40.352 22.314 1.00 32.16 305 SER A N 1
ATOM 2463 C CA . SER A 1 305 ? -38.074 41.430 22.283 1.00 32.16 305 SER A CA 1
ATOM 2464 C C . SER A 1 305 ? -38.096 42.593 23.292 1.00 32.16 305 SER A C 1
ATOM 2466 O O . SER A 1 305 ? -38.993 43.427 23.282 1.00 32.16 305 SER A O 1
ATOM 2468 N N . GLY A 1 306 ? -36.968 42.780 23.986 1.00 34.22 306 GLY A N 1
ATOM 2469 C CA . GLY A 1 306 ? -36.615 44.041 24.643 1.00 34.22 306 GLY A CA 1
ATOM 2470 C C . GLY A 1 306 ? -35.177 44.035 25.161 1.00 34.22 306 GLY A C 1
ATOM 2471 O O . GLY A 1 306 ? -34.861 43.365 26.133 1.00 34.22 306 GLY A O 1
ATOM 2472 N N . THR A 1 307 ? -34.312 44.759 24.461 1.00 35.44 307 THR A N 1
ATOM 2473 C CA . THR A 1 307 ? -32.900 45.062 24.738 1.00 35.44 307 THR A CA 1
ATOM 2474 C C . THR A 1 307 ? -32.666 45.751 26.087 1.00 35.44 307 THR A C 1
ATOM 2476 O O . THR A 1 307 ? -33.403 46.670 26.432 1.00 35.44 307 THR A O 1
ATOM 2479 N N . GLY A 1 308 ? -31.574 45.405 26.774 1.00 37.66 308 GLY A N 1
ATOM 2480 C CA . GLY A 1 308 ? -31.071 46.136 27.939 1.00 37.66 308 GLY A CA 1
ATOM 2481 C C . GLY A 1 308 ? -29.566 45.934 28.101 1.00 37.66 308 GLY A C 1
ATOM 2482 O O . GLY A 1 308 ? -29.116 44.843 28.433 1.00 37.66 308 GLY A O 1
ATOM 2483 N N . SER A 1 309 ? -28.810 46.984 27.787 1.00 35.22 309 SER A N 1
ATOM 2484 C CA . SER A 1 309 ? -27.381 47.150 28.049 1.00 35.22 309 SER A CA 1
ATOM 2485 C C . SER A 1 309 ? -27.080 47.075 29.543 1.00 35.22 309 SER A C 1
ATOM 2487 O O . SER A 1 309 ? -27.816 47.684 30.306 1.00 35.22 309 SER A O 1
ATOM 2489 N N . ASP A 1 310 ? -25.952 46.479 29.934 1.00 43.47 310 ASP A N 1
ATOM 2490 C CA . ASP A 1 310 ? -25.183 47.008 31.061 1.00 43.47 310 ASP A CA 1
ATOM 2491 C C . ASP A 1 310 ? -23.691 46.666 30.987 1.00 43.47 310 ASP A C 1
ATOM 2493 O O . ASP A 1 310 ? -23.264 45.623 30.489 1.00 43.47 310 ASP A O 1
ATOM 2497 N N . LYS A 1 311 ? -22.918 47.661 31.421 1.00 38.62 311 LYS A N 1
ATOM 2498 C CA . LYS A 1 311 ? -21.460 47.753 31.480 1.00 38.62 311 LYS A CA 1
ATOM 2499 C C . LYS A 1 311 ? -20.906 46.970 32.670 1.00 38.62 311 LYS A C 1
ATOM 2501 O O . LYS A 1 311 ? -21.490 47.035 33.736 1.00 38.62 311 LYS A O 1
ATOM 2506 N N . GLU A 1 312 ? -19.705 46.420 32.505 1.00 43.28 312 GLU A N 1
ATOM 2507 C CA . GLU A 1 312 ? -18.559 46.415 33.444 1.00 43.28 312 GLU A CA 1
ATOM 2508 C C . GLU A 1 312 ? -17.436 45.637 32.716 1.00 43.28 312 GLU A C 1
ATOM 2510 O O . GLU A 1 312 ? -17.692 44.601 32.120 1.00 43.28 312 GLU A O 1
ATOM 2515 N N . GLY A 1 313 ? -16.192 46.086 32.541 1.00 35.16 313 GLY A N 1
ATOM 2516 C CA . GLY A 1 313 ? -15.356 46.926 33.388 1.00 35.16 313 GLY A CA 1
ATOM 2517 C C . GLY A 1 313 ? -14.332 46.032 34.099 1.00 35.16 313 GLY A C 1
ATOM 2518 O O . GLY A 1 313 ? -14.652 45.464 35.131 1.00 35.16 313 GLY A O 1
ATOM 2519 N N . GLY A 1 314 ? -13.107 45.892 33.572 1.00 36.47 314 GLY A N 1
ATOM 2520 C CA . GLY A 1 314 ? -12.016 45.225 34.305 1.00 36.47 314 GLY A CA 1
ATOM 2521 C C . GLY A 1 314 ? -10.874 44.723 33.425 1.00 36.47 314 GLY A C 1
ATOM 2522 O O . GLY A 1 314 ? -11.005 43.703 32.760 1.00 36.47 314 GLY A O 1
ATOM 2523 N N . GLY A 1 315 ? -9.768 45.470 33.405 1.00 35.34 315 GLY A N 1
ATOM 2524 C CA . GLY A 1 315 ? -8.586 45.213 32.583 1.00 35.34 315 GLY A CA 1
ATOM 2525 C C . GLY A 1 315 ? -7.611 44.163 33.126 1.00 35.34 315 GLY A C 1
ATOM 2526 O O . GLY A 1 315 ? -7.808 43.582 34.188 1.00 35.34 315 GLY A O 1
ATOM 2527 N N . GLY A 1 316 ? -6.518 43.963 32.385 1.00 40.75 316 GLY A N 1
ATOM 2528 C CA . GLY A 1 316 ? -5.408 43.117 32.823 1.00 40.75 316 GLY A CA 1
ATOM 2529 C C . GLY A 1 316 ? -4.464 42.697 31.699 1.00 40.75 316 GLY A C 1
ATOM 2530 O O . GLY A 1 316 ? -4.440 41.540 31.303 1.00 40.75 316 GLY A O 1
ATOM 2531 N N . THR A 1 317 ? -3.678 43.640 31.187 1.00 47.62 317 THR A N 1
ATOM 2532 C CA . THR A 1 317 ? -2.444 43.400 30.426 1.00 47.62 317 THR A CA 1
ATOM 2533 C C . THR A 1 317 ? -1.310 42.982 31.362 1.00 47.62 317 THR A C 1
ATOM 2535 O O . THR A 1 317 ? -0.983 43.771 32.242 1.00 47.62 317 THR A O 1
ATOM 2538 N N . VAL A 1 318 ? -0.643 41.847 31.116 1.00 51.44 318 VAL A N 1
ATOM 2539 C CA . VAL A 1 318 ? 0.797 41.646 31.397 1.00 51.44 318 VAL A CA 1
ATOM 2540 C C . VAL A 1 318 ? 1.344 40.642 30.379 1.00 51.44 318 VAL A C 1
ATOM 2542 O O . VAL A 1 318 ? 0.773 39.570 30.197 1.00 51.44 318 VAL A O 1
ATOM 2545 N N . GLY A 1 319 ? 2.423 41.022 29.697 1.00 50.62 319 GLY A N 1
ATOM 2546 C CA . GLY A 1 319 ? 3.162 40.166 28.778 1.00 50.62 319 GLY A CA 1
ATOM 2547 C C . GLY A 1 319 ? 4.274 39.367 29.455 1.00 50.62 319 GLY A C 1
ATOM 2548 O O . GLY A 1 319 ? 4.754 39.731 30.527 1.00 50.62 319 GLY A O 1
ATOM 2549 N N . MET A 1 320 ? 4.690 38.309 28.764 1.00 46.19 320 MET A N 1
ATOM 2550 C CA . MET A 1 320 ? 6.047 37.761 28.689 1.00 46.19 320 MET A CA 1
ATOM 2551 C C . MET A 1 320 ? 6.115 36.830 27.480 1.00 46.19 320 MET A C 1
ATOM 2553 O O . MET A 1 320 ? 5.109 36.122 27.242 1.00 46.19 320 MET A O 1
#

Radius of gyration: 40.19 Å; chains: 1; bounding box: 128×65×71 Å

pLDDT: mean 78.15, std 20.03, range [31.58, 97.31]

Organism: NCBI:txid1440133

Sequence (320 aa):
MRSYALYRITSTVHFLIFFFIVVMVYDWALPARLLILICILNDLATLVIAVDNAQLSPHPDKWRIGQLITMSMVLGLCLTALSFAHFFTFWKHFGYEPLQVTTTTNYEDRKLESIMYLHISSAPHFVIFSTRLTGYFWENLPSPLFAAVIIGTQVVALLMVVVGGKLTPRVPFTQALVVLLISLVYFVLLDVVKVQLFKRWSFELTARLVPTPARRRKLEEKKKRKVQQDRVWKSIDQVRSMGLKIKVLEVMSESRLSLGEEQESPQHEKEQQQQQRENPIKEEECKTVEAADPMQGTSSSSSSSGTGSDKEGGGGTVGM